Protein AF-A0A7J4CSR4-F1 (afdb_monomer_lite)

Radius of gyration: 27.17 Å; chains: 1; bounding box: 48×100×57 Å

Secondary structure (DSSP, 8-state):
-HHHHHHHTT---------SSHHHHHHHHHTTS-GGGHHHH--EEEEEETTEEEEEEEEEEEEEPPTTS-SS--EEEEEEEEETTTEEEEEEEEETTEEEEEEHHHHTT---HHHHHHHHHHHHHHHHHH-S--EEEE-SSSEEEEEE-GGGHHHHH-GGGHHHHHHHHHHSSEEEEEEGGG--HHHHHHHHHHTS-HHHHHHHHHHHHHHHHHTT-----------

pLDDT: mean 73.58, std 16.15, range [38.0, 92.19]

Sequence (227 aa):
KIFSDVRLAGVGLLGVTHANSALEAIQRLIGKVELGLVPQVLDTILHVEHGKIVKVLELRMVVKPPTGMQEDLSRPVIEVVEFPSGKVSHEMFAFGSEISVVPVEGAGGAKSPVLRFARHGLCNAIRDMLHMRCEVDLVSTTQANVYVPDRMIGAAVGPQGSMVKDMEEEMGISLQIKPMSEMPRHLKSTIDDETASDFDIQDMRSRKSRAWEEHRGGKRKKGKRRR

Foldseek 3Di:
DVLLVVLVVVDDDDDDDDDPDQVVVLVVVCVPDPPVCSCSSDAWDFDDDPNDRPWIWGKDWDFADPQPDDHDDGFIKIFIATPPVRDGQWIWDDDPPDIDIGGPCCSQPCCDPVRVVVQVVLLVVLCVLLVADWHWDDPDPAEIEIEHAPVCLDSCCDDVSPNQVVSCVVSVHHYHYDYNVPDDPSSVVVVVVVVCPPVVVVVVVVVVVVVVVVVVPDDDDDDDDDD

Structure (mmCIF, N/CA/C/O backbone):
data_AF-A0A7J4CSR4-F1
#
_entry.id   AF-A0A7J4CSR4-F1
#
loop_
_atom_site.group_PDB
_atom_site.id
_atom_site.type_symbol
_atom_site.label_atom_id
_atom_site.label_alt_id
_atom_site.label_comp_id
_atom_site.label_asym_id
_atom_site.label_entity_id
_atom_site.label_seq_id
_atom_site.pdbx_PDB_ins_code
_atom_site.Cartn_x
_atom_site.Cartn_y
_atom_site.Cartn_z
_atom_site.occupancy
_atom_site.B_iso_or_equiv
_atom_site.auth_seq_id
_atom_site.auth_comp_id
_atom_site.auth_asym_id
_atom_site.auth_atom_id
_atom_site.pdbx_PDB_model_num
ATOM 1 N N . LYS A 1 1 ? 17.691 7.449 -15.941 1.00 66.31 1 LYS A N 1
ATOM 2 C CA . LYS A 1 1 ? 18.088 8.611 -16.759 1.00 66.31 1 LYS A CA 1
ATOM 3 C C . LYS A 1 1 ? 17.291 8.543 -18.050 1.00 66.31 1 LYS A C 1
ATOM 5 O O . LYS A 1 1 ? 16.123 8.850 -17.926 1.00 66.31 1 LYS A O 1
ATOM 10 N N . ILE A 1 2 ? 17.743 7.895 -19.135 1.00 81.31 2 ILE A N 1
ATOM 11 C CA . ILE A 1 2 ? 16.984 7.851 -20.414 1.00 81.31 2 ILE A CA 1
ATOM 12 C C . ILE A 1 2 ? 15.496 7.471 -20.258 1.00 81.31 2 ILE A C 1
ATOM 14 O O . ILE A 1 2 ? 14.639 8.191 -20.750 1.00 81.31 2 ILE A O 1
ATOM 18 N N . PHE A 1 3 ? 15.170 6.387 -19.540 1.00 85.62 3 PHE A N 1
ATOM 19 C CA . PHE A 1 3 ? 13.769 5.979 -19.338 1.00 85.62 3 PHE A CA 1
ATOM 20 C C . PHE A 1 3 ? 12.918 7.067 -18.661 1.00 85.62 3 PHE A C 1
ATOM 22 O O . PHE A 1 3 ? 11.831 7.383 -19.128 1.00 85.62 3 PHE A O 1
ATOM 29 N N . SER A 1 4 ? 13.434 7.659 -17.583 1.00 84.69 4 SER A N 1
ATOM 30 C CA . SER A 1 4 ? 12.760 8.710 -16.817 1.00 84.69 4 SER A CA 1
ATOM 31 C C . SER A 1 4 ? 12.579 9.978 -17.651 1.00 84.69 4 SER A C 1
ATOM 33 O O . SER A 1 4 ? 11.482 10.516 -17.704 1.00 84.69 4 SER A O 1
ATOM 35 N N . ASP A 1 5 ? 13.629 10.407 -18.353 1.00 86.88 5 ASP A N 1
ATOM 36 C CA . ASP A 1 5 ? 13.632 11.653 -19.126 1.00 86.88 5 ASP A CA 1
ATOM 37 C C . ASP A 1 5 ? 12.646 11.572 -20.304 1.00 86.88 5 ASP A C 1
ATOM 39 O O . ASP A 1 5 ? 11.863 12.488 -20.546 1.00 86.88 5 ASP A O 1
ATOM 43 N N . VAL A 1 6 ? 12.630 10.435 -21.006 1.00 88.94 6 VAL A N 1
ATOM 44 C CA . VAL A 1 6 ? 11.740 10.203 -22.152 1.00 88.94 6 VAL A CA 1
ATOM 45 C C . VAL A 1 6 ? 10.287 10.012 -21.705 1.00 88.94 6 VAL A C 1
ATOM 47 O O . VAL A 1 6 ? 9.370 10.474 -22.386 1.00 88.94 6 VAL A O 1
ATOM 50 N N . ARG A 1 7 ? 10.051 9.389 -20.543 1.00 87.56 7 ARG A N 1
ATOM 51 C CA . ARG A 1 7 ? 8.698 9.273 -19.985 1.00 87.56 7 ARG A CA 1
ATOM 52 C C . ARG A 1 7 ? 8.152 10.630 -19.533 1.00 87.56 7 ARG A C 1
ATOM 54 O O . ARG A 1 7 ? 7.002 10.934 -19.828 1.00 87.56 7 ARG A O 1
ATOM 61 N N . LEU A 1 8 ? 8.980 11.464 -18.897 1.00 86.25 8 LEU A N 1
ATOM 62 C CA . LEU A 1 8 ? 8.622 12.840 -18.522 1.00 86.25 8 LEU A CA 1
ATOM 63 C C . LEU A 1 8 ? 8.367 13.734 -19.746 1.00 86.25 8 LEU A C 1
ATOM 65 O O . LEU A 1 8 ? 7.549 14.644 -19.676 1.00 86.25 8 LEU A O 1
ATOM 69 N N . ALA A 1 9 ? 8.996 13.437 -20.888 1.00 89.94 9 ALA A N 1
ATOM 70 C CA . ALA A 1 9 ? 8.690 14.070 -22.172 1.00 89.94 9 ALA A CA 1
ATOM 71 C C . ALA A 1 9 ? 7.346 13.616 -22.792 1.00 89.94 9 ALA A C 1
ATOM 73 O O . ALA A 1 9 ? 6.998 14.053 -23.887 1.00 89.94 9 ALA A O 1
ATOM 74 N N . GLY A 1 10 ? 6.589 12.743 -22.115 1.00 85.94 10 GLY A N 1
ATOM 75 C CA . GLY A 1 10 ? 5.253 12.307 -22.529 1.00 85.94 10 GLY A CA 1
ATOM 76 C C . GLY A 1 10 ? 5.230 11.097 -23.465 1.00 85.94 10 GLY A C 1
ATOM 77 O O . GLY A 1 10 ? 4.182 10.777 -24.024 1.00 85.94 10 GLY A O 1
ATOM 78 N N . VAL A 1 11 ? 6.353 10.399 -23.650 1.00 90.62 11 VAL A N 1
ATOM 79 C CA . VAL A 1 11 ? 6.421 9.226 -24.533 1.00 90.62 11 VAL A CA 1
ATOM 80 C C . VAL A 1 11 ? 6.026 7.951 -23.777 1.00 90.62 11 VAL A C 1
ATOM 82 O O . VAL A 1 11 ? 6.465 7.703 -22.654 1.00 90.62 11 VAL A O 1
ATOM 85 N N . GLY A 1 12 ? 5.192 7.111 -24.398 1.00 87.31 12 GLY A N 1
ATOM 86 C CA . GLY A 1 12 ? 4.887 5.752 -23.936 1.00 87.31 12 GLY A CA 1
ATOM 87 C C . GLY A 1 12 ? 6.100 4.835 -24.051 1.00 87.31 12 GLY A C 1
ATOM 88 O O . GLY A 1 12 ? 6.627 4.670 -25.147 1.00 87.31 12 GLY A O 1
ATOM 89 N N . LEU A 1 13 ? 6.538 4.227 -22.947 1.00 88.06 13 LEU A N 1
ATOM 90 C CA . LEU A 1 13 ? 7.701 3.339 -22.937 1.00 88.06 13 LEU A CA 1
ATOM 91 C C . LEU A 1 13 ? 7.401 2.026 -22.220 1.00 88.06 13 LEU A C 1
ATOM 93 O O . LEU A 1 13 ? 6.755 2.016 -21.176 1.00 88.06 13 LEU A O 1
ATOM 97 N N . LEU A 1 14 ? 7.959 0.937 -22.750 1.00 89.88 14 LEU A N 1
ATOM 98 C CA . LEU A 1 14 ? 8.008 -0.361 -22.089 1.00 89.88 14 LEU A CA 1
ATOM 99 C C . LEU A 1 14 ? 9.461 -0.673 -21.732 1.00 89.88 14 LEU A C 1
ATOM 101 O O . LEU A 1 14 ? 10.314 -0.815 -22.607 1.00 89.88 14 LEU A O 1
ATOM 105 N N . GLY A 1 15 ? 9.747 -0.736 -20.433 1.00 88.25 15 GLY A N 1
ATOM 106 C CA . GLY A 1 15 ? 11.065 -1.079 -19.907 1.00 88.25 15 GLY A CA 1
ATOM 107 C C . GLY A 1 15 ? 11.110 -2.531 -19.444 1.00 88.25 15 GLY A C 1
ATOM 108 O O . GLY A 1 15 ? 10.201 -2.987 -18.758 1.00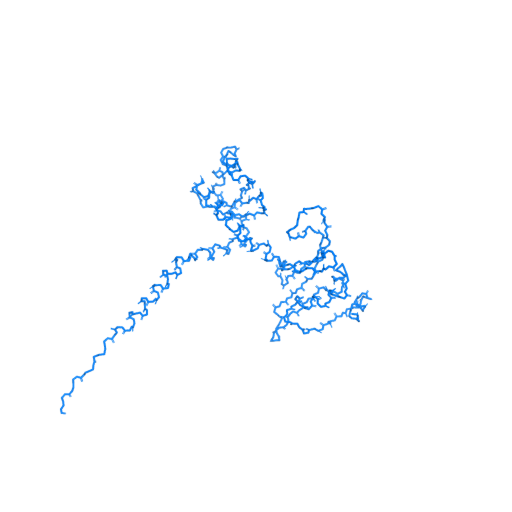 88.25 15 GLY A O 1
ATOM 109 N N . VAL A 1 16 ? 12.185 -3.246 -19.776 1.00 90.62 16 VAL A N 1
ATOM 110 C CA . VAL A 1 16 ? 12.437 -4.603 -19.272 1.00 90.62 16 VAL A CA 1
ATOM 111 C C . VAL A 1 16 ? 13.576 -4.542 -18.266 1.00 90.62 16 VAL A C 1
ATOM 113 O O . VAL A 1 16 ? 14.645 -4.006 -18.560 1.00 90.62 16 VAL A O 1
ATOM 116 N N . THR A 1 17 ? 13.353 -5.077 -17.068 1.00 88.56 17 THR A N 1
ATOM 117 C CA . THR A 1 17 ? 14.383 -5.168 -16.030 1.00 88.56 17 THR A CA 1
ATOM 118 C C . THR A 1 17 ? 14.422 -6.574 -15.443 1.00 88.56 17 THR A C 1
ATOM 120 O O . THR A 1 17 ? 13.389 -7.206 -15.248 1.00 88.56 17 THR A O 1
ATOM 123 N N . HIS A 1 18 ? 15.630 -7.070 -15.166 1.00 90.69 18 HIS A N 1
ATOM 124 C CA . HIS A 1 18 ? 15.815 -8.303 -14.406 1.00 90.69 18 HIS A CA 1
ATOM 125 C C . HIS A 1 18 ? 15.757 -7.984 -12.914 1.00 90.69 18 HIS A C 1
ATOM 127 O O . HIS A 1 18 ? 16.624 -7.268 -12.403 1.00 90.69 18 HIS A O 1
ATOM 133 N N . ALA A 1 19 ? 14.755 -8.514 -12.224 1.00 86.50 19 ALA A N 1
ATOM 134 C CA . ALA A 1 19 ? 14.579 -8.373 -10.786 1.00 86.50 19 ALA A CA 1
ATOM 135 C C . ALA A 1 19 ? 13.983 -9.662 -10.215 1.00 86.50 19 ALA A C 1
ATOM 137 O O . ALA A 1 19 ? 13.224 -10.346 -10.902 1.00 86.50 19 ALA A O 1
ATOM 138 N N . ASN A 1 20 ? 14.312 -9.979 -8.962 1.00 86.19 20 ASN A N 1
ATOM 139 C CA . ASN A 1 20 ? 13.731 -11.140 -8.284 1.00 86.19 20 ASN A CA 1
ATOM 140 C C . ASN A 1 20 ? 12.300 -10.847 -7.805 1.00 86.19 20 ASN A C 1
ATOM 142 O O . ASN A 1 20 ? 11.516 -11.760 -7.574 1.00 86.19 20 ASN A O 1
ATOM 146 N N . SER A 1 21 ? 11.956 -9.566 -7.659 1.00 85.81 21 SER A N 1
ATOM 147 C CA . SER A 1 21 ? 10.628 -9.090 -7.284 1.00 85.81 21 SER A CA 1
ATOM 148 C C . SER A 1 21 ? 10.320 -7.764 -7.975 1.00 85.81 21 SER A C 1
ATOM 150 O O . SER A 1 21 ? 11.208 -6.936 -8.190 1.00 85.81 21 SER A O 1
ATOM 152 N N . ALA A 1 22 ? 9.041 -7.519 -8.254 1.00 86.25 22 ALA A N 1
ATOM 153 C CA . ALA A 1 22 ? 8.564 -6.248 -8.790 1.00 86.25 22 ALA A CA 1
ATOM 154 C C . ALA A 1 22 ? 8.928 -5.037 -7.903 1.00 86.25 22 ALA A C 1
ATOM 156 O O . ALA A 1 22 ? 9.194 -3.954 -8.421 1.00 86.25 22 ALA A O 1
ATOM 157 N N . LEU A 1 23 ? 9.021 -5.216 -6.579 1.00 84.62 23 LEU A N 1
ATOM 158 C CA . LEU A 1 23 ? 9.441 -4.153 -5.651 1.00 84.62 23 LEU A CA 1
ATOM 159 C C . LEU A 1 23 ? 10.909 -3.769 -5.819 1.00 84.62 23 LEU A C 1
ATOM 161 O O . LEU A 1 23 ? 11.255 -2.593 -5.762 1.00 84.62 23 LEU A O 1
ATOM 165 N N . GLU A 1 24 ? 11.773 -4.749 -6.059 1.00 86.00 24 GLU A N 1
ATOM 166 C CA . GLU A 1 24 ? 13.193 -4.500 -6.298 1.00 86.00 24 GLU A CA 1
ATOM 167 C C . GLU A 1 24 ? 13.382 -3.687 -7.592 1.00 86.00 24 GLU A C 1
ATOM 169 O O . GLU A 1 24 ? 14.202 -2.768 -7.651 1.00 86.00 24 GLU A O 1
ATOM 174 N N . ALA A 1 25 ? 12.569 -3.972 -8.617 1.00 86.69 25 ALA A N 1
ATOM 175 C CA . ALA A 1 25 ? 12.547 -3.192 -9.853 1.00 86.69 25 ALA A CA 1
ATOM 176 C C . ALA A 1 25 ? 12.134 -1.730 -9.602 1.00 86.69 25 ALA A C 1
ATOM 178 O O . ALA A 1 25 ? 12.788 -0.817 -10.114 1.00 86.69 25 ALA A O 1
ATOM 179 N N . ILE A 1 26 ? 11.111 -1.503 -8.768 1.00 86.62 26 ILE A N 1
ATOM 180 C CA . ILE A 1 26 ? 10.683 -0.160 -8.349 1.00 86.62 26 ILE A CA 1
ATOM 181 C C . ILE A 1 26 ? 11.816 0.574 -7.627 1.00 86.62 26 ILE A C 1
ATOM 183 O O . ILE A 1 26 ? 12.178 1.683 -8.015 1.00 86.62 26 ILE A O 1
ATOM 187 N N . GLN A 1 27 ? 12.418 -0.042 -6.607 1.00 83.75 27 GLN A N 1
ATOM 188 C CA . GLN A 1 27 ? 13.463 0.585 -5.788 1.00 83.75 27 GLN A CA 1
ATOM 189 C C . GLN A 1 27 ? 14.651 1.075 -6.633 1.00 83.75 27 GLN A C 1
ATOM 191 O O . GLN A 1 27 ? 15.169 2.173 -6.416 1.00 83.75 27 GLN A O 1
ATOM 196 N N . ARG A 1 28 ? 15.039 0.315 -7.666 1.00 82.56 28 ARG A N 1
ATOM 197 C CA . ARG A 1 28 ? 16.102 0.708 -8.611 1.00 82.56 28 ARG A CA 1
ATOM 198 C C . ARG A 1 28 ? 15.756 1.936 -9.459 1.00 82.56 28 ARG A C 1
ATOM 200 O O . ARG A 1 28 ? 16.672 2.615 -9.940 1.00 82.56 28 ARG A O 1
ATOM 207 N N . LEU A 1 29 ? 14.470 2.198 -9.695 1.00 80.56 29 LEU A N 1
ATOM 208 C CA . LEU A 1 29 ? 13.998 3.388 -10.401 1.00 80.56 29 LEU A CA 1
ATOM 209 C C . LEU A 1 29 ? 13.906 4.590 -9.455 1.00 80.56 29 LEU A C 1
ATOM 211 O O . LEU A 1 29 ? 14.363 5.675 -9.812 1.00 80.56 29 LEU A O 1
ATOM 215 N N . ILE A 1 30 ? 13.371 4.376 -8.253 1.00 80.00 30 ILE A N 1
ATOM 216 C CA . ILE A 1 30 ? 13.162 5.419 -7.246 1.00 80.00 30 ILE A CA 1
ATOM 217 C C . ILE A 1 30 ? 14.482 6.077 -6.824 1.00 80.00 30 ILE A C 1
ATOM 219 O O . ILE A 1 30 ? 14.535 7.289 -6.675 1.00 80.00 30 ILE A O 1
ATOM 223 N N . GLY A 1 31 ? 15.591 5.338 -6.738 1.00 73.88 31 GLY A N 1
ATOM 224 C CA . GLY A 1 31 ? 16.899 5.943 -6.438 1.00 73.88 31 GLY A CA 1
ATOM 225 C C . GLY A 1 31 ? 17.401 6.969 -7.473 1.00 73.88 31 GLY A C 1
ATOM 226 O O . GLY A 1 31 ? 18.462 7.557 -7.286 1.00 73.88 31 GLY A O 1
ATOM 227 N N . LYS A 1 32 ? 16.690 7.164 -8.593 1.00 79.62 32 LYS A N 1
ATOM 228 C CA . LYS A 1 32 ? 17.065 8.072 -9.691 1.00 79.62 32 LYS A CA 1
ATOM 229 C C . LYS A 1 32 ? 16.060 9.201 -9.922 1.00 79.62 32 LYS A C 1
ATOM 231 O O . LYS A 1 32 ? 16.331 10.046 -10.772 1.00 79.62 32 LYS A O 1
ATOM 236 N N . VAL A 1 33 ? 14.907 9.174 -9.255 1.00 80.69 33 VAL A N 1
ATOM 237 C CA . VAL A 1 33 ? 13.777 10.079 -9.500 1.00 80.69 33 VAL A CA 1
ATOM 238 C C . VAL A 1 33 ? 13.158 10.456 -8.157 1.00 80.69 33 VAL A C 1
ATOM 240 O O . VAL A 1 33 ? 13.032 9.613 -7.276 1.00 80.69 33 VAL A O 1
ATOM 243 N N . GLU A 1 34 ? 12.755 11.713 -7.992 1.00 82.88 34 GLU A N 1
ATOM 244 C CA . GLU A 1 34 ? 12.041 12.147 -6.789 1.00 82.88 34 GLU A CA 1
ATOM 245 C C . GLU A 1 34 ? 10.740 11.360 -6.605 1.00 82.88 34 GLU A C 1
ATOM 247 O O . GLU A 1 34 ? 10.018 11.118 -7.573 1.00 82.88 34 GLU A O 1
ATOM 252 N N . LEU A 1 35 ? 10.412 10.999 -5.358 1.00 81.00 35 LEU A N 1
ATOM 253 C CA . LEU A 1 35 ? 9.260 10.151 -5.032 1.00 81.00 35 LEU A CA 1
ATOM 254 C C . LEU A 1 35 ? 7.965 10.653 -5.702 1.00 81.00 35 LEU A C 1
ATOM 256 O O . LEU A 1 35 ? 7.261 9.879 -6.337 1.00 81.00 35 LEU A O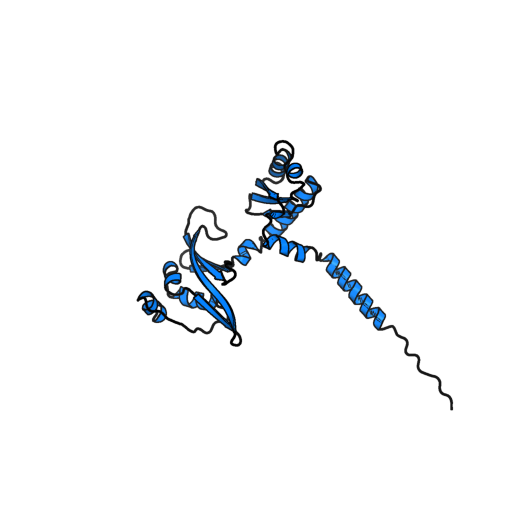 1
ATOM 260 N N . GLY A 1 36 ? 7.693 11.960 -5.662 1.00 79.50 36 GLY A N 1
ATOM 261 C CA . GLY A 1 36 ? 6.480 12.543 -6.255 1.00 79.50 36 GLY A CA 1
ATOM 262 C C . GLY A 1 36 ? 6.360 12.398 -7.780 1.00 79.50 36 GLY A C 1
ATOM 263 O O . GLY A 1 36 ? 5.253 12.443 -8.311 1.00 79.50 36 GLY A O 1
ATOM 264 N N . LEU A 1 37 ? 7.470 12.185 -8.491 1.00 85.44 37 LEU A N 1
ATOM 265 C CA . LEU A 1 37 ? 7.494 11.991 -9.945 1.00 85.44 37 LEU A CA 1
ATOM 266 C C . LEU A 1 37 ? 7.420 10.510 -10.341 1.00 85.44 37 LEU A C 1
ATOM 268 O O . LEU A 1 37 ? 7.172 10.194 -11.504 1.00 85.44 37 LEU A O 1
ATOM 272 N N . VAL A 1 38 ? 7.604 9.586 -9.393 1.00 87.31 38 VAL A N 1
ATOM 273 C CA . VAL A 1 38 ? 7.614 8.139 -9.659 1.00 87.31 38 VAL A CA 1
ATOM 274 C C . VAL A 1 38 ? 6.327 7.654 -10.336 1.00 87.31 38 VAL A C 1
ATOM 276 O O . VAL A 1 38 ? 6.466 6.991 -11.361 1.00 87.31 38 VAL A O 1
ATOM 279 N N . PRO A 1 39 ? 5.104 8.009 -9.882 1.00 85.94 39 PRO A N 1
ATOM 280 C CA . PRO A 1 39 ? 3.870 7.555 -10.535 1.00 85.94 39 PRO A CA 1
ATOM 281 C C . PRO A 1 39 ? 3.704 8.078 -11.969 1.00 85.94 39 PRO A C 1
ATOM 283 O O . PRO A 1 39 ? 2.992 7.478 -12.765 1.00 85.94 39 PRO A O 1
ATOM 286 N N . GLN A 1 40 ? 4.349 9.199 -12.313 1.00 86.31 40 GLN A N 1
ATOM 287 C CA . GLN A 1 40 ? 4.336 9.739 -13.678 1.00 86.31 40 GLN A CA 1
ATOM 288 C C . GLN A 1 40 ? 5.310 8.986 -14.587 1.00 86.31 40 GLN A C 1
ATOM 290 O O . GLN A 1 40 ? 5.090 8.862 -15.792 1.00 86.31 40 GLN A O 1
ATOM 295 N N . VAL A 1 41 ? 6.402 8.482 -14.009 1.00 88.00 41 VAL A N 1
ATOM 296 C CA . VAL A 1 41 ? 7.422 7.737 -14.746 1.00 88.00 41 VAL A CA 1
ATOM 297 C C . VAL A 1 41 ? 7.049 6.256 -14.883 1.00 88.00 41 VAL A C 1
ATOM 299 O O . VAL A 1 41 ? 7.317 5.630 -15.909 1.00 88.00 41 VAL A O 1
ATOM 302 N N . LEU A 1 42 ? 6.456 5.669 -13.851 1.00 88.56 42 LEU A N 1
ATOM 303 C CA . LEU A 1 42 ? 6.151 4.250 -13.799 1.00 88.56 42 LEU A CA 1
ATOM 304 C C . LEU A 1 42 ? 4.794 4.048 -13.127 1.00 88.56 42 LEU A C 1
ATOM 306 O O . LEU A 1 42 ? 4.631 4.294 -11.935 1.00 88.56 42 LEU A O 1
ATOM 310 N N . ASP A 1 43 ? 3.833 3.614 -13.937 1.00 87.75 43 ASP A N 1
ATOM 311 C CA . ASP A 1 43 ? 2.441 3.388 -13.547 1.00 87.75 43 ASP A CA 1
ATOM 312 C C . ASP A 1 43 ? 2.178 1.908 -13.226 1.00 87.75 43 ASP A C 1
ATOM 314 O O . ASP A 1 43 ? 1.560 1.594 -12.211 1.00 87.75 43 ASP A O 1
ATOM 318 N N . THR A 1 44 ? 2.701 1.004 -14.058 1.00 90.44 44 THR A N 1
ATOM 319 C CA . THR A 1 44 ? 2.335 -0.412 -14.115 1.00 90.44 44 THR A CA 1
ATOM 320 C C . THR A 1 44 ? 3.577 -1.287 -14.170 1.00 90.44 44 THR A C 1
ATOM 322 O O . THR A 1 44 ? 4.516 -1.024 -14.925 1.00 90.44 44 THR A O 1
ATOM 325 N N . ILE A 1 45 ? 3.570 -2.380 -13.412 1.00 91.19 45 ILE A N 1
ATOM 326 C CA . ILE A 1 45 ? 4.643 -3.373 -13.402 1.00 91.19 45 ILE A CA 1
ATOM 327 C C . ILE A 1 45 ? 4.057 -4.744 -13.641 1.00 91.19 45 ILE A C 1
ATOM 329 O O . ILE A 1 45 ? 3.118 -5.166 -12.969 1.00 91.19 45 ILE A O 1
ATOM 333 N N . LEU A 1 46 ? 4.682 -5.460 -14.565 1.00 92.19 46 LEU A N 1
ATOM 334 C CA . LEU A 1 46 ? 4.355 -6.838 -14.877 1.00 92.19 46 LEU A CA 1
ATOM 335 C C . LEU A 1 46 ? 5.482 -7.720 -14.353 1.00 92.19 46 LEU A C 1
ATOM 337 O O . LEU A 1 46 ? 6.597 -7.691 -14.873 1.00 92.19 46 LEU A O 1
ATOM 341 N N . HIS A 1 47 ? 5.190 -8.499 -13.315 1.00 92.06 47 HIS A N 1
ATOM 342 C CA . HIS A 1 47 ? 6.119 -9.503 -12.811 1.00 92.06 47 HIS A CA 1
ATOM 343 C C . HIS A 1 47 ? 5.946 -10.792 -13.604 1.00 92.06 47 HIS A C 1
ATOM 345 O O . HIS A 1 47 ? 4.869 -11.396 -13.581 1.00 92.06 47 HIS A O 1
ATOM 351 N N . VAL A 1 48 ? 6.997 -11.204 -14.312 1.00 91.25 48 VAL A N 1
ATOM 352 C CA . VAL A 1 48 ? 6.977 -12.382 -15.185 1.00 91.25 48 VAL A CA 1
ATOM 353 C C . VAL A 1 48 ? 7.903 -13.452 -14.625 1.00 91.25 48 VAL A C 1
ATOM 355 O O . VAL A 1 48 ? 9.109 -13.244 -14.532 1.00 91.25 48 VAL A O 1
ATOM 358 N N . GLU A 1 49 ? 7.352 -14.628 -14.330 1.00 90.19 49 GLU A N 1
ATOM 359 C CA . GLU A 1 49 ? 8.119 -15.810 -13.927 1.00 90.19 49 GLU A CA 1
ATOM 360 C C . GLU A 1 49 ? 7.734 -16.991 -14.812 1.00 90.19 49 GLU A C 1
ATOM 362 O O . GLU A 1 49 ? 6.560 -17.206 -15.113 1.00 90.19 49 GLU A O 1
ATOM 367 N N . HIS A 1 50 ? 8.726 -17.764 -15.262 1.00 91.38 50 HIS A N 1
ATOM 368 C CA . HIS A 1 50 ? 8.512 -18.941 -16.118 1.00 91.38 50 HIS A CA 1
ATOM 369 C C . HIS A 1 50 ? 7.609 -18.676 -17.344 1.00 91.38 50 HIS A C 1
ATOM 371 O O . HIS A 1 50 ? 6.831 -19.535 -17.757 1.00 91.38 50 HIS A O 1
ATOM 377 N N . GLY A 1 51 ? 7.695 -17.471 -17.920 1.00 90.19 51 GLY A N 1
ATOM 378 C CA . GLY A 1 51 ? 6.893 -17.062 -19.079 1.00 90.19 51 GLY A CA 1
ATOM 379 C C . GLY A 1 51 ? 5.422 -16.755 -18.773 1.00 90.19 51 GLY A C 1
ATOM 380 O O . GLY A 1 51 ? 4.637 -16.602 -19.705 1.00 90.19 51 GLY A O 1
ATOM 381 N N . LYS A 1 52 ? 5.033 -16.656 -17.497 1.00 90.81 52 LYS A N 1
ATOM 382 C CA . LYS A 1 52 ? 3.683 -16.278 -17.061 1.00 90.81 52 LYS A CA 1
ATOM 383 C C . LYS A 1 52 ? 3.723 -14.981 -16.263 1.00 90.81 52 LYS A C 1
ATOM 385 O O . LYS A 1 52 ? 4.655 -14.747 -15.500 1.00 90.81 52 LYS A O 1
ATOM 390 N N . ILE A 1 53 ? 2.691 -14.156 -16.420 1.00 90.44 53 ILE A N 1
ATOM 391 C CA . ILE A 1 53 ? 2.492 -12.969 -15.583 1.00 90.44 53 ILE A CA 1
ATOM 392 C C . ILE A 1 53 ? 1.980 -13.458 -14.228 1.00 90.44 53 ILE A C 1
ATOM 394 O O . ILE A 1 53 ? 0.872 -13.982 -14.140 1.00 90.44 53 ILE A O 1
ATOM 398 N N . VAL A 1 54 ? 2.810 -13.335 -13.195 1.00 88.31 54 VAL A N 1
ATOM 399 C CA . VAL A 1 54 ? 2.490 -13.793 -11.836 1.00 88.31 54 VAL A CA 1
ATOM 400 C C . VAL A 1 54 ? 1.784 -12.696 -11.051 1.00 88.31 54 VAL A C 1
ATOM 402 O O . VAL A 1 54 ? 0.835 -12.983 -10.328 1.00 88.31 54 VAL A O 1
ATOM 405 N N . LYS A 1 55 ? 2.227 -11.442 -11.204 1.00 88.00 55 LYS A N 1
ATOM 406 C CA . LYS A 1 55 ? 1.639 -10.274 -10.535 1.00 88.00 55 LYS A CA 1
ATOM 407 C C . LYS A 1 55 ? 1.613 -9.068 -11.457 1.00 88.00 55 LYS A C 1
ATOM 409 O O . LYS A 1 55 ? 2.544 -8.856 -12.236 1.00 88.00 55 LYS A O 1
ATOM 414 N N . VAL A 1 56 ? 0.568 -8.262 -11.310 1.00 91.81 56 VAL A N 1
ATOM 415 C CA . VAL A 1 56 ? 0.450 -6.939 -11.920 1.00 91.81 56 VAL A CA 1
ATOM 416 C C . VAL A 1 56 ? 0.329 -5.934 -10.788 1.00 91.81 56 VAL A C 1
ATOM 418 O O . VAL A 1 56 ? -0.567 -6.058 -9.955 1.00 91.81 56 VAL A O 1
ATOM 421 N N . LEU A 1 57 ? 1.254 -4.981 -10.728 1.00 91.44 57 LEU A N 1
ATOM 422 C CA . LEU A 1 57 ? 1.251 -3.930 -9.715 1.00 91.44 57 LEU A CA 1
ATOM 423 C C . LEU A 1 57 ? 1.009 -2.578 -10.375 1.00 91.44 57 LEU A C 1
ATOM 425 O O . LEU A 1 57 ? 1.624 -2.266 -11.392 1.00 91.44 57 LEU A O 1
ATOM 429 N N . GLU A 1 58 ? 0.152 -1.781 -9.762 1.00 90.81 58 GLU A N 1
ATOM 430 C CA . GLU A 1 58 ? -0.117 -0.390 -10.101 1.00 90.81 58 GLU A CA 1
ATOM 431 C C . GLU A 1 58 ? 0.429 0.510 -8.994 1.00 90.81 58 GLU A C 1
ATOM 433 O O . GLU A 1 58 ? 0.297 0.194 -7.810 1.00 90.81 58 GLU A O 1
ATOM 438 N N . LEU A 1 59 ? 1.011 1.652 -9.355 1.00 90.00 59 LEU A N 1
ATOM 439 C CA . LEU A 1 59 ? 1.412 2.667 -8.385 1.00 90.00 59 LEU A CA 1
ATOM 440 C C . LEU A 1 59 ? 0.429 3.827 -8.381 1.00 90.00 59 LEU A C 1
ATOM 442 O O . LEU A 1 59 ? 0.117 4.404 -9.421 1.00 90.00 59 LEU A O 1
ATOM 446 N N . ARG A 1 60 ? -0.028 4.204 -7.189 1.00 87.75 60 ARG A N 1
ATOM 447 C CA . ARG A 1 60 ? -0.930 5.339 -6.984 1.00 87.75 60 ARG A CA 1
ATOM 448 C C . ARG A 1 60 ? -0.356 6.262 -5.930 1.00 87.75 60 ARG A C 1
ATOM 450 O O . ARG A 1 60 ? 0.132 5.807 -4.904 1.00 87.75 60 ARG A O 1
ATOM 457 N N . MET A 1 61 ? -0.415 7.563 -6.175 1.00 85.38 61 MET A N 1
ATOM 458 C CA . MET A 1 61 ? -0.024 8.553 -5.177 1.00 85.38 61 MET A CA 1
ATOM 459 C C . MET A 1 61 ? -1.245 9.005 -4.396 1.00 85.38 61 MET A C 1
ATOM 461 O O . MET A 1 61 ? -2.250 9.405 -4.982 1.00 85.38 61 MET A O 1
ATOM 465 N N . VAL A 1 62 ? -1.129 8.966 -3.076 1.00 83.81 62 VAL A N 1
ATOM 466 C CA . VAL A 1 62 ? -2.156 9.409 -2.139 1.00 83.81 62 VAL A CA 1
ATOM 467 C C . VAL A 1 62 ? -1.518 10.281 -1.066 1.00 83.81 62 VAL A C 1
ATOM 469 O O . VAL A 1 62 ? -0.355 10.108 -0.700 1.00 83.81 62 VAL A O 1
ATOM 472 N N . VAL A 1 63 ? -2.278 11.242 -0.555 1.00 78.44 63 VAL A N 1
ATOM 473 C CA . VAL A 1 63 ? -1.867 12.041 0.600 1.00 78.44 63 VAL A CA 1
ATOM 474 C C . VAL A 1 63 ? -2.560 11.444 1.812 1.00 78.44 63 VAL A C 1
ATOM 476 O O . VAL A 1 63 ? -3.781 11.528 1.928 1.00 78.44 63 VAL A O 1
ATOM 479 N N . LYS A 1 64 ? -1.789 10.792 2.679 1.00 71.94 64 LYS A N 1
ATOM 480 C CA . LYS A 1 64 ? -2.297 10.150 3.894 1.00 71.94 64 LYS A CA 1
ATOM 481 C C . LYS A 1 64 ? -1.234 10.158 4.993 1.00 71.94 64 LYS A C 1
ATOM 483 O O . LYS A 1 64 ? -0.047 10.288 4.675 1.00 71.94 64 LYS A O 1
ATOM 488 N N . PRO A 1 65 ? -1.615 10.012 6.272 1.00 65.69 65 PRO A N 1
ATOM 489 C CA . PRO A 1 65 ? -0.649 9.655 7.301 1.00 65.69 65 PRO A CA 1
ATOM 490 C C . PRO A 1 65 ? -0.050 8.277 6.953 1.00 65.69 65 PRO A C 1
ATOM 492 O O . PRO A 1 65 ? -0.812 7.339 6.697 1.00 65.69 65 PRO A O 1
ATOM 495 N N . PRO A 1 66 ? 1.287 8.131 6.864 1.00 62.56 66 PRO A N 1
ATOM 496 C CA . PRO A 1 66 ? 1.895 6.832 6.610 1.00 62.56 66 PRO A CA 1
ATOM 497 C C . PRO A 1 66 ? 1.575 5.877 7.759 1.00 62.56 66 PRO A C 1
ATOM 499 O O . PRO A 1 66 ? 1.521 6.277 8.927 1.00 62.56 66 PRO A O 1
ATOM 502 N N . THR A 1 67 ? 1.364 4.607 7.426 1.00 59.66 67 THR A N 1
ATOM 503 C CA . THR A 1 67 ? 0.947 3.612 8.411 1.00 59.66 67 THR A CA 1
ATOM 504 C C . THR A 1 67 ? 2.004 3.473 9.518 1.00 59.66 67 THR A C 1
ATOM 506 O O . THR A 1 67 ? 3.145 3.105 9.246 1.00 59.66 67 THR A O 1
ATOM 509 N N . GLY A 1 68 ? 1.629 3.772 10.771 1.00 61.28 68 GLY A N 1
ATOM 510 C CA . GLY A 1 68 ? 2.500 3.656 11.951 1.00 61.28 68 GLY A CA 1
ATOM 511 C C . GLY A 1 68 ? 3.094 4.958 12.521 1.00 61.28 68 GLY A C 1
ATOM 512 O O . GLY A 1 68 ? 3.933 4.868 13.415 1.00 61.28 68 GLY A O 1
ATOM 513 N N . MET A 1 69 ? 2.684 6.151 12.064 1.00 57.50 69 MET A N 1
ATOM 514 C CA . MET A 1 69 ? 3.093 7.450 12.647 1.00 57.50 69 MET A CA 1
ATOM 515 C C . MET A 1 69 ? 1.894 8.267 13.172 1.00 57.50 69 MET A C 1
ATOM 517 O O . MET A 1 69 ? 0.788 8.144 12.656 1.00 57.50 69 MET A O 1
ATOM 521 N N . GLN A 1 70 ? 2.119 9.098 14.201 1.00 54.19 70 GLN A N 1
ATOM 522 C CA . GLN A 1 70 ? 1.113 9.988 14.812 1.00 54.19 70 GLN A CA 1
ATOM 523 C C . GLN A 1 70 ? 0.734 11.159 13.870 1.00 54.19 70 GLN A C 1
ATOM 525 O O . GLN A 1 70 ? 1.570 11.638 13.104 1.00 54.19 70 GLN A O 1
ATOM 530 N N . GLU A 1 71 ? -0.529 11.590 13.931 1.00 55.09 71 GLU A N 1
ATOM 531 C CA . GLU A 1 71 ? -1.355 12.150 12.838 1.00 55.09 71 GLU A CA 1
ATOM 532 C C . GLU A 1 71 ? -1.043 13.557 12.268 1.00 55.09 71 GLU A C 1
ATOM 534 O O . GLU A 1 71 ? -1.735 13.979 11.346 1.00 55.09 71 GLU A O 1
ATOM 539 N N . ASP A 1 72 ? -0.012 14.294 12.688 1.00 52.91 72 ASP A N 1
ATOM 540 C CA . ASP A 1 72 ? 0.015 15.749 12.403 1.00 52.91 72 ASP A CA 1
ATOM 541 C C . ASP A 1 72 ? 0.697 16.210 11.098 1.00 52.91 72 ASP A C 1
ATOM 543 O O . ASP A 1 72 ? 0.770 17.409 10.825 1.00 52.91 72 ASP A O 1
ATOM 547 N N . LEU A 1 73 ? 1.180 15.304 10.240 1.00 60.47 73 LEU A N 1
ATOM 548 C CA . LEU A 1 73 ? 1.772 15.687 8.949 1.00 60.47 73 LEU A CA 1
ATOM 549 C C . LEU A 1 73 ? 1.346 14.735 7.828 1.00 60.47 73 LEU A C 1
ATOM 551 O O . LEU A 1 73 ? 2.000 13.725 7.566 1.00 60.47 73 LEU A O 1
ATOM 555 N N . SER A 1 74 ? 0.280 15.101 7.116 1.00 64.19 74 SER A N 1
ATOM 556 C CA . SER A 1 74 ? -0.080 14.497 5.830 1.00 64.19 74 SER A CA 1
ATOM 557 C C . SER A 1 74 ? 1.087 14.619 4.850 1.00 64.19 74 SER A C 1
ATOM 559 O O . SER A 1 74 ? 1.506 15.722 4.493 1.00 64.19 74 SER A O 1
ATOM 561 N N . ARG A 1 75 ? 1.627 13.478 4.417 1.00 76.62 75 ARG A N 1
ATOM 562 C CA . ARG A 1 75 ? 2.753 13.394 3.480 1.00 76.62 75 ARG A CA 1
ATOM 563 C C . ARG A 1 75 ? 2.315 12.704 2.187 1.00 76.62 75 ARG A C 1
ATOM 565 O O . ARG A 1 75 ? 1.367 11.918 2.207 1.00 76.62 75 ARG A O 1
ATOM 572 N N . PRO A 1 76 ? 2.990 12.978 1.059 1.00 79.44 76 PRO A N 1
ATOM 573 C CA . PRO A 1 76 ? 2.792 12.196 -0.150 1.00 79.44 76 PRO A CA 1
ATOM 574 C C . PRO A 1 76 ? 3.323 10.774 0.072 1.00 79.44 76 PRO A C 1
ATOM 576 O O . PRO A 1 76 ? 4.502 10.579 0.379 1.00 79.44 76 PRO A O 1
ATOM 579 N N . VAL A 1 77 ? 2.440 9.791 -0.082 1.00 85.44 77 VAL A N 1
ATOM 580 C CA . VAL A 1 77 ? 2.736 8.357 0.001 1.00 85.44 77 VAL A CA 1
ATOM 581 C C . VAL A 1 77 ? 2.386 7.724 -1.342 1.00 85.44 77 VAL A C 1
ATOM 583 O O . VAL A 1 77 ? 1.402 8.095 -1.983 1.00 85.44 77 VAL A O 1
ATOM 586 N N . ILE A 1 78 ? 3.192 6.763 -1.783 1.00 87.50 78 ILE A N 1
ATOM 587 C CA . ILE A 1 78 ? 2.875 5.948 -2.955 1.00 87.50 78 ILE A CA 1
ATOM 588 C C . ILE A 1 78 ? 2.388 4.584 -2.486 1.00 87.50 78 ILE A C 1
ATOM 590 O O . ILE A 1 78 ? 3.104 3.865 -1.793 1.00 87.50 78 ILE A O 1
ATOM 594 N N . GLU A 1 79 ? 1.183 4.220 -2.890 1.00 88.19 79 GLU A N 1
ATOM 595 C CA . GLU A 1 79 ? 0.597 2.902 -2.702 1.00 88.19 79 GLU A CA 1
ATOM 596 C C . GLU A 1 79 ? 0.914 2.007 -3.899 1.00 88.19 79 GLU A C 1
ATOM 598 O O . GLU A 1 79 ? 0.731 2.397 -5.053 1.00 88.19 79 GLU A O 1
ATOM 603 N N . VAL A 1 80 ? 1.363 0.787 -3.615 1.00 89.44 80 VAL A N 1
ATOM 604 C CA . VAL A 1 80 ? 1.581 -0.273 -4.600 1.00 89.44 80 VAL A CA 1
ATOM 605 C C . VAL A 1 80 ? 0.403 -1.236 -4.528 1.00 89.44 80 VAL A C 1
ATOM 607 O O . VAL A 1 80 ? 0.314 -2.070 -3.619 1.00 89.44 80 VAL A O 1
ATOM 610 N N . VAL A 1 81 ? -0.508 -1.108 -5.483 1.00 88.44 81 VAL A N 1
ATOM 611 C CA . VAL A 1 81 ? -1.780 -1.829 -5.553 1.00 88.44 81 VAL A CA 1
ATOM 612 C C . VAL A 1 81 ? -1.649 -3.030 -6.479 1.00 88.44 81 VAL A C 1
ATOM 614 O O . VAL A 1 81 ? -1.123 -2.916 -7.578 1.00 88.44 81 VAL A O 1
ATOM 617 N N . GLU A 1 82 ? -2.133 -4.193 -6.062 1.00 89.12 82 GLU A N 1
ATOM 618 C CA . GLU A 1 82 ? -2.163 -5.380 -6.916 1.00 89.12 82 GLU A CA 1
ATOM 619 C C . GLU A 1 82 ? -3.427 -5.401 -7.792 1.00 89.12 82 GLU A C 1
ATOM 621 O O . GLU A 1 82 ? -4.546 -5.244 -7.304 1.00 89.12 82 GLU A O 1
ATOM 626 N N . PHE A 1 83 ? -3.263 -5.639 -9.093 1.00 85.12 83 PHE A N 1
ATOM 627 C CA . PHE A 1 83 ? -4.360 -5.834 -10.041 1.00 85.12 83 PHE A CA 1
ATOM 628 C C . PHE A 1 83 ? -4.583 -7.336 -10.299 1.00 85.12 83 PHE A C 1
ATOM 630 O O . PHE A 1 83 ? -3.609 -8.066 -10.502 1.00 85.12 83 PHE A O 1
ATOM 637 N N . PRO A 1 84 ? -5.839 -7.835 -10.331 1.00 78.38 84 PRO A N 1
ATOM 638 C CA . PRO A 1 84 ? -7.117 -7.109 -10.258 1.00 78.38 84 PRO A CA 1
ATOM 639 C C . PRO A 1 84 ? -7.679 -6.945 -8.835 1.00 78.38 84 PRO A C 1
ATOM 641 O O . PRO A 1 84 ? -8.784 -6.433 -8.673 1.00 78.38 84 PRO A O 1
ATOM 644 N N . SER A 1 85 ? -6.974 -7.421 -7.802 1.00 80.44 85 SER A N 1
ATOM 645 C CA . SER A 1 85 ? -7.511 -7.503 -6.436 1.00 80.44 85 SER A CA 1
ATOM 646 C C . SER A 1 85 ? -7.805 -6.132 -5.811 1.00 80.44 85 SER A C 1
ATOM 648 O O . SER A 1 85 ? -8.639 -6.041 -4.911 1.00 80.44 85 SER A O 1
ATOM 650 N N . GLY A 1 86 ? -7.129 -5.076 -6.276 1.00 80.38 86 GLY A N 1
ATOM 651 C CA . GLY A 1 86 ? -7.220 -3.723 -5.734 1.00 80.38 86 GLY A CA 1
ATOM 652 C C . GLY A 1 86 ? -6.609 -3.591 -4.338 1.00 80.38 86 GLY A C 1
ATOM 653 O O . GLY A 1 86 ? -6.811 -2.575 -3.677 1.00 80.38 86 GLY A O 1
ATOM 654 N N . LYS A 1 87 ? -5.891 -4.614 -3.857 1.00 80.06 87 LYS A N 1
ATOM 655 C CA . LYS A 1 87 ? -5.289 -4.614 -2.522 1.00 80.06 87 LYS A CA 1
ATOM 656 C C . LYS A 1 87 ? -3.989 -3.823 -2.525 1.00 80.06 87 LYS A C 1
ATOM 658 O O . LYS A 1 87 ? -3.119 -4.064 -3.362 1.00 80.06 87 LYS A O 1
ATOM 663 N N . VAL A 1 88 ? -3.832 -2.920 -1.559 1.00 83.44 88 VAL A N 1
ATOM 664 C CA . VAL A 1 88 ? -2.554 -2.242 -1.319 1.00 83.44 88 VAL A CA 1
ATOM 665 C C . VAL A 1 88 ? -1.600 -3.246 -0.683 1.00 83.44 88 VAL A C 1
ATOM 667 O O . VAL A 1 88 ? -1.843 -3.734 0.416 1.00 83.44 88 VAL A O 1
ATOM 670 N N . SER A 1 89 ? -0.527 -3.575 -1.393 1.00 82.56 89 SER A N 1
ATOM 671 C CA . SER A 1 89 ? 0.495 -4.503 -0.911 1.00 82.56 89 SER A CA 1
ATOM 672 C C . SER A 1 89 ? 1.561 -3.776 -0.088 1.00 82.56 89 SER A C 1
ATOM 674 O O . SER A 1 89 ? 1.943 -4.239 0.985 1.00 82.56 89 SER A O 1
ATOM 676 N N . HIS A 1 90 ? 2.032 -2.627 -0.583 1.00 85.81 90 HIS A N 1
ATOM 677 C CA . HIS A 1 90 ? 3.138 -1.861 -0.012 1.00 85.81 90 HIS A CA 1
ATOM 678 C C . HIS A 1 90 ? 2.862 -0.363 -0.099 1.00 85.81 90 HIS A C 1
ATOM 680 O O . HIS A 1 90 ? 2.207 0.112 -1.025 1.00 85.81 90 HIS A O 1
ATOM 686 N N . GLU A 1 91 ? 3.415 0.370 0.853 1.00 85.00 91 GLU A N 1
ATOM 687 C CA . GLU A 1 91 ? 3.472 1.822 0.896 1.00 85.00 91 GLU A CA 1
ATOM 688 C C . GLU A 1 91 ? 4.921 2.273 0.790 1.00 85.00 91 GLU A C 1
ATOM 690 O O . GLU A 1 91 ? 5.823 1.669 1.370 1.00 85.00 91 GLU A O 1
ATOM 695 N N . MET A 1 92 ? 5.149 3.355 0.056 1.00 82.56 92 MET A N 1
ATOM 696 C CA . MET A 1 92 ? 6.458 3.978 -0.071 1.00 82.56 92 MET A CA 1
ATOM 697 C C . MET A 1 92 ? 6.362 5.434 0.347 1.00 82.56 92 MET A C 1
ATOM 699 O O . MET A 1 92 ? 5.511 6.175 -0.151 1.00 82.56 92 MET A O 1
ATOM 703 N N . PHE A 1 93 ? 7.245 5.852 1.245 1.00 82.06 93 PHE A N 1
ATOM 704 C CA . PHE A 1 93 ? 7.303 7.229 1.720 1.00 82.06 93 PHE A CA 1
ATOM 705 C C . PHE A 1 93 ? 8.744 7.664 1.969 1.00 82.06 93 PHE A C 1
ATOM 707 O O . PHE A 1 93 ? 9.635 6.851 2.223 1.00 82.06 93 PHE A O 1
ATOM 714 N N . ALA A 1 94 ? 8.967 8.973 1.890 1.00 77.44 94 ALA A N 1
ATOM 715 C CA . ALA A 1 94 ? 10.250 9.574 2.215 1.00 77.44 94 ALA A CA 1
ATOM 716 C C . ALA A 1 94 ? 10.335 9.859 3.723 1.00 77.44 94 ALA A C 1
ATOM 718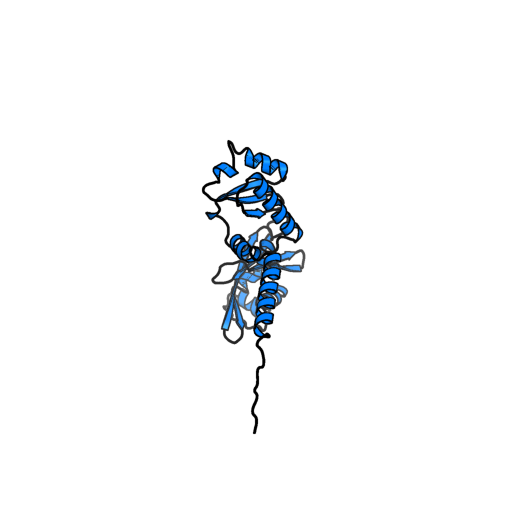 O O . ALA A 1 94 ? 9.475 10.540 4.299 1.00 77.44 94 ALA A O 1
ATOM 719 N N . PHE A 1 95 ? 11.392 9.358 4.355 1.00 75.06 95 PHE A N 1
ATOM 720 C CA . PHE A 1 95 ? 11.752 9.648 5.735 1.00 75.06 95 PHE A CA 1
ATOM 721 C C . PHE A 1 95 ? 13.085 10.404 5.754 1.00 75.06 95 PHE A C 1
ATOM 723 O O . PHE A 1 95 ? 14.158 9.828 5.594 1.00 75.06 95 PHE A O 1
ATOM 730 N N . GLY A 1 96 ? 13.013 11.730 5.899 1.00 75.81 96 GLY A N 1
ATOM 731 C CA . GLY A 1 96 ? 14.186 12.591 5.745 1.00 75.81 96 GLY A CA 1
ATOM 732 C C . GLY A 1 96 ? 14.699 12.557 4.304 1.00 75.81 96 GLY A C 1
ATOM 733 O O . GLY A 1 96 ? 13.975 12.948 3.391 1.00 75.81 96 GLY A O 1
ATOM 734 N N . SER A 1 97 ? 15.933 12.089 4.113 1.00 73.56 97 SER A N 1
ATOM 735 C CA . SER A 1 97 ? 16.579 11.924 2.801 1.00 73.56 97 SER A CA 1
ATOM 736 C C . SER A 1 97 ? 16.466 10.511 2.223 1.00 73.56 97 SER A C 1
ATOM 738 O O . SER A 1 97 ? 16.882 10.287 1.088 1.00 73.56 97 SER A O 1
ATOM 740 N N . GLU A 1 98 ? 15.946 9.554 2.990 1.00 76.94 98 GLU A N 1
ATOM 741 C CA . GLU A 1 98 ? 15.859 8.150 2.588 1.00 76.94 98 GLU A CA 1
ATOM 742 C C . GLU A 1 98 ? 14.424 7.761 2.231 1.00 76.94 98 GLU A C 1
ATOM 744 O O . GLU A 1 98 ? 13.452 8.347 2.714 1.00 76.94 98 GLU A O 1
ATOM 749 N N . ILE A 1 99 ? 14.282 6.762 1.362 1.00 79.44 99 ILE A N 1
ATOM 750 C CA . ILE A 1 99 ? 12.980 6.266 0.916 1.00 79.44 99 ILE A CA 1
ATOM 751 C C . ILE A 1 99 ? 12.761 4.891 1.525 1.00 79.44 99 ILE A C 1
ATOM 753 O O . ILE A 1 99 ? 13.554 3.977 1.307 1.00 79.44 99 ILE A O 1
ATOM 757 N N . SER A 1 100 ? 11.673 4.759 2.281 1.00 78.38 100 SER A N 1
ATOM 758 C CA . SER A 1 100 ? 11.300 3.523 2.958 1.00 78.38 100 SER A CA 1
ATOM 759 C C . SER A 1 100 ? 10.140 2.849 2.235 1.00 78.38 100 SER A C 1
ATOM 761 O O . SER A 1 100 ? 9.234 3.517 1.732 1.00 78.38 100 SER A O 1
ATOM 763 N N . VAL A 1 101 ? 10.177 1.517 2.184 1.00 81.25 101 VAL A N 1
ATOM 764 C CA . VAL A 1 101 ? 9.129 0.674 1.600 1.00 81.25 101 VAL A CA 1
ATOM 765 C C . VAL A 1 101 ? 8.572 -0.204 2.711 1.00 81.25 101 VAL A C 1
ATOM 767 O O . VAL A 1 101 ? 9.287 -1.046 3.253 1.00 81.25 101 VAL A O 1
ATOM 770 N N . VAL A 1 102 ? 7.303 -0.006 3.054 1.00 79.00 102 VAL A N 1
ATOM 771 C CA . VAL A 1 102 ? 6.630 -0.683 4.164 1.00 79.00 102 VAL A CA 1
ATOM 772 C C . VAL A 1 102 ? 5.517 -1.578 3.618 1.00 79.00 102 VAL A C 1
ATOM 774 O O . VAL A 1 102 ? 4.675 -1.105 2.857 1.00 79.00 102 VAL A O 1
ATOM 777 N N . PRO A 1 103 ? 5.477 -2.874 3.970 1.00 76.69 103 PRO A N 1
ATOM 778 C CA . PRO A 1 103 ? 4.376 -3.747 3.583 1.00 76.69 103 PRO A CA 1
ATOM 779 C C . PRO A 1 103 ? 3.100 -3.377 4.349 1.00 76.69 103 PRO A C 1
ATOM 781 O O . PRO A 1 103 ? 3.084 -3.354 5.580 1.00 76.69 103 PRO A O 1
ATOM 784 N N . VAL A 1 104 ? 2.001 -3.161 3.627 1.00 69.81 104 VAL A N 1
ATOM 785 C CA . VAL A 1 104 ? 0.684 -2.881 4.226 1.00 69.81 104 VAL A CA 1
ATOM 786 C C . VAL A 1 104 ? 0.078 -4.155 4.809 1.00 69.81 104 VAL A C 1
ATOM 788 O O . VAL A 1 104 ? -0.510 -4.126 5.889 1.00 69.81 104 VAL A O 1
ATOM 791 N N . GLU A 1 105 ? 0.331 -5.309 4.181 1.00 56.06 105 GLU A N 1
ATOM 792 C CA . GLU A 1 105 ? -0.028 -6.618 4.750 1.00 56.06 105 GLU A CA 1
ATOM 793 C C . GLU A 1 105 ? 0.724 -6.914 6.065 1.00 56.06 105 GLU A C 1
ATOM 795 O O . GLU A 1 105 ? 0.240 -7.680 6.897 1.00 56.06 105 GLU A O 1
ATOM 800 N N . GLY A 1 106 ? 1.858 -6.246 6.313 1.00 43.66 106 GLY A N 1
ATOM 801 C CA . GLY A 1 106 ? 2.589 -6.312 7.582 1.00 43.66 106 GLY A CA 1
ATOM 802 C C . GLY A 1 106 ? 2.084 -5.333 8.645 1.00 43.66 106 GLY A C 1
ATOM 803 O O . GLY A 1 106 ? 2.200 -5.623 9.833 1.00 43.66 106 GLY A O 1
ATOM 804 N N . ALA A 1 107 ? 1.477 -4.216 8.241 1.00 41.81 107 ALA A N 1
ATOM 805 C CA . ALA A 1 107 ? 0.973 -3.197 9.160 1.00 41.81 107 ALA A CA 1
ATOM 806 C C . ALA A 1 107 ? -0.504 -3.401 9.558 1.00 41.81 107 ALA A C 1
ATOM 808 O O . ALA A 1 107 ? -0.935 -2.900 10.593 1.00 41.81 107 ALA A O 1
ATOM 809 N N . GLY A 1 108 ? -1.257 -4.196 8.786 1.00 41.84 108 GLY A N 1
ATOM 810 C CA . GLY A 1 108 ? -2.604 -4.669 9.137 1.00 41.84 108 GLY A CA 1
ATOM 811 C C . GLY A 1 108 ? -2.689 -6.140 9.578 1.00 41.84 108 GLY A C 1
ATOM 812 O O . GLY A 1 108 ? -3.756 -6.580 10.000 1.00 41.84 108 GLY A O 1
ATOM 813 N N . GLY A 1 109 ? -1.600 -6.914 9.482 1.00 40.94 109 GLY A N 1
ATOM 814 C CA . GLY A 1 109 ? -1.629 -8.380 9.635 1.00 40.94 109 GLY A CA 1
ATOM 815 C C . GLY A 1 109 ? -0.635 -8.982 10.630 1.00 40.94 109 GLY A C 1
ATOM 816 O O . GLY A 1 109 ? -0.853 -10.094 11.101 1.00 40.94 109 GLY A O 1
ATOM 817 N N . ALA A 1 110 ? 0.398 -8.250 11.042 1.00 42.91 110 ALA A N 1
ATOM 818 C CA . ALA A 1 110 ? 1.199 -8.594 12.210 1.00 42.91 110 ALA A CA 1
ATOM 819 C C . ALA A 1 110 ? 1.032 -7.472 13.229 1.00 42.91 110 ALA A C 1
ATOM 821 O O . ALA A 1 110 ? 1.919 -6.642 13.424 1.00 42.91 110 ALA A O 1
ATOM 822 N N . LYS A 1 111 ? -0.134 -7.453 13.895 1.00 47.66 111 LYS A N 1
ATOM 823 C CA . LYS A 1 111 ? -0.258 -6.823 15.214 1.00 47.66 111 LYS A CA 1
ATOM 824 C C . LYS A 1 111 ? 1.015 -7.221 15.963 1.00 47.66 111 LYS A C 1
ATOM 826 O O . LYS A 1 111 ? 1.242 -8.421 16.119 1.00 47.66 111 LYS A O 1
ATOM 831 N N . SER A 1 112 ? 1.869 -6.238 16.296 1.00 53.75 112 SER A N 1
ATOM 832 C CA . SER A 1 112 ? 3.090 -6.401 17.105 1.00 53.75 112 SER A CA 1
ATOM 833 C C . SER A 1 112 ? 2.888 -7.557 18.088 1.00 53.75 112 SER A C 1
ATOM 835 O O . SER A 1 112 ? 1.786 -7.641 18.625 1.00 53.75 112 SER A O 1
ATOM 837 N N . PRO A 1 113 ? 3.851 -8.458 18.357 1.00 56.62 113 PRO A N 1
ATOM 838 C CA . PRO A 1 113 ? 3.638 -9.567 19.293 1.00 56.62 113 PRO A CA 1
ATOM 839 C C . PRO A 1 113 ? 2.899 -9.132 20.572 1.00 56.62 113 PRO A C 1
ATOM 841 O O . PRO A 1 113 ? 1.969 -9.803 21.010 1.00 56.62 113 PRO A O 1
ATOM 844 N N . VAL A 1 114 ? 3.199 -7.922 21.058 1.00 58.94 114 VAL A N 1
ATOM 845 C CA . VAL A 1 114 ? 2.491 -7.207 22.132 1.00 58.94 114 VAL A CA 1
ATOM 846 C C . VAL A 1 114 ? 0.999 -6.968 21.843 1.00 58.94 114 VAL A C 1
ATOM 848 O O . VAL A 1 114 ? 0.156 -7.299 22.668 1.00 58.94 114 VAL A O 1
ATOM 851 N N . LEU A 1 115 ? 0.642 -6.436 20.674 1.00 62.22 115 LEU A N 1
ATOM 852 C CA . LEU A 1 115 ? -0.743 -6.257 20.221 1.00 62.22 115 LEU A CA 1
ATOM 853 C C . LEU A 1 115 ? -1.476 -7.587 19.977 1.00 62.22 115 LEU A C 1
ATOM 855 O O . LEU A 1 115 ? -2.691 -7.640 20.154 1.00 62.22 115 LEU A O 1
ATOM 859 N N . ARG A 1 116 ? -0.782 -8.670 19.592 1.00 63.94 116 ARG A N 1
ATOM 860 C CA . ARG A 1 116 ? -1.396 -10.009 19.507 1.00 63.94 116 ARG A CA 1
ATOM 861 C C . ARG A 1 116 ? -1.788 -10.512 20.896 1.00 63.94 116 ARG A C 1
ATOM 863 O O . ARG A 1 116 ? -2.913 -10.975 21.075 1.00 63.94 116 ARG A O 1
ATOM 870 N N . PHE A 1 117 ? -0.895 -10.367 21.876 1.00 63.72 117 PHE A N 1
ATOM 871 C CA . PHE A 1 117 ? -1.198 -10.683 23.274 1.00 63.72 117 PHE A CA 1
ATOM 872 C C . PHE A 1 117 ? -2.309 -9.790 23.832 1.00 63.72 117 PHE A C 1
ATOM 874 O O . PHE A 1 117 ? -3.240 -10.305 24.447 1.00 63.72 117 PHE A O 1
ATOM 881 N N . ALA A 1 118 ? -2.273 -8.485 23.550 1.00 71.44 118 ALA A N 1
ATOM 882 C CA . ALA A 1 118 ? -3.323 -7.555 23.955 1.00 71.44 118 ALA A CA 1
ATOM 883 C C . ALA A 1 118 ? -4.681 -7.935 23.349 1.00 71.44 118 ALA A C 1
ATOM 885 O O . ALA A 1 118 ? -5.671 -7.988 24.070 1.00 71.44 118 ALA A O 1
ATOM 886 N N . ARG A 1 119 ? -4.731 -8.288 22.054 1.00 71.81 119 ARG A N 1
ATOM 887 C CA . ARG A 1 119 ? -5.953 -8.778 21.395 1.00 71.81 119 ARG A CA 1
ATOM 888 C C . ARG A 1 119 ? -6.503 -10.017 22.092 1.00 71.81 119 ARG A C 1
ATOM 890 O O . ARG A 1 119 ? -7.707 -10.101 22.304 1.00 71.81 119 ARG A O 1
ATOM 897 N N . HIS A 1 120 ? -5.641 -10.976 22.420 1.00 73.94 120 HIS A N 1
ATOM 898 C CA . HIS A 1 120 ? -6.065 -12.221 23.054 1.00 73.94 120 HIS A CA 1
ATOM 899 C C . HIS A 1 120 ? -6.593 -11.978 24.477 1.00 73.94 120 HIS A C 1
ATOM 901 O O . HIS A 1 120 ? -7.641 -12.506 24.836 1.00 73.94 120 HIS A O 1
ATOM 907 N N . GLY A 1 121 ? -5.919 -11.124 25.256 1.00 77.25 121 GLY A N 1
ATOM 908 C CA . GLY A 1 121 ? -6.383 -10.702 26.581 1.00 77.25 121 GLY A CA 1
ATOM 909 C C . GLY A 1 121 ? -7.724 -9.968 26.527 1.00 77.25 121 GLY A C 1
ATOM 910 O O . GLY A 1 121 ? -8.641 -10.315 27.263 1.00 77.25 121 GLY A O 1
ATOM 911 N N . LEU A 1 122 ? -7.870 -9.029 25.588 1.00 80.19 122 LEU A N 1
ATOM 912 C CA . LEU A 1 122 ? -9.120 -8.311 25.337 1.00 80.19 122 LEU A CA 1
ATOM 913 C C . LEU A 1 122 ? -10.259 -9.244 24.937 1.00 80.19 122 LEU A C 1
ATOM 915 O O . LEU A 1 122 ? -11.357 -9.143 25.471 1.00 80.19 122 LEU A O 1
ATOM 919 N N . CYS A 1 123 ? -9.999 -10.168 24.014 1.00 80.12 123 CYS A N 1
ATOM 920 C CA . CYS A 1 123 ? -10.998 -11.125 23.558 1.00 80.12 123 CYS A CA 1
ATOM 921 C C . CYS A 1 123 ? -11.466 -12.036 24.700 1.00 80.12 123 CYS A C 1
ATOM 923 O O . CYS A 1 123 ? -12.662 -12.283 24.820 1.00 80.12 123 CYS A O 1
ATOM 925 N N . ASN A 1 124 ? -10.551 -12.487 25.566 1.00 81.19 124 ASN A N 1
ATOM 926 C CA . ASN A 1 124 ? -10.905 -13.316 26.716 1.00 81.19 124 ASN A CA 1
ATOM 927 C C . ASN A 1 124 ? -11.706 -12.536 27.764 1.00 81.19 124 ASN A C 1
ATOM 929 O O . ASN A 1 124 ? -12.779 -12.995 28.135 1.00 81.19 124 ASN A O 1
ATOM 933 N N . ALA A 1 125 ? -11.271 -11.335 28.154 1.00 80.06 125 ALA A N 1
ATOM 934 C CA . ALA A 1 125 ? -12.003 -10.509 29.118 1.00 80.06 125 ALA A CA 1
ATOM 935 C C . ALA A 1 125 ? -13.429 -10.178 28.636 1.00 80.06 125 ALA A C 1
ATOM 937 O O . ALA A 1 125 ? -14.405 -10.339 29.365 1.00 80.06 125 ALA A O 1
ATOM 938 N N . ILE A 1 126 ? -13.570 -9.791 27.365 1.00 83.69 126 ILE A N 1
ATOM 939 C CA . ILE A 1 126 ? -14.867 -9.471 26.752 1.00 83.69 126 ILE A CA 1
ATOM 940 C C . ILE A 1 126 ? -15.761 -10.717 26.672 1.00 83.69 126 ILE A C 1
ATOM 942 O O . ILE A 1 126 ? -16.961 -10.637 26.936 1.00 83.69 126 ILE A O 1
ATOM 946 N N . ARG A 1 127 ? -15.189 -11.879 26.341 1.00 83.38 127 ARG A N 1
ATOM 947 C CA . ARG A 1 127 ? -15.913 -13.156 26.302 1.00 83.38 127 ARG A CA 1
ATOM 948 C C . ARG A 1 127 ? -16.379 -13.589 27.690 1.00 83.38 127 ARG A C 1
ATOM 950 O O . ARG A 1 127 ? -17.489 -14.110 27.807 1.00 83.38 127 ARG A O 1
ATOM 957 N N . ASP A 1 128 ? -15.560 -13.361 28.712 1.00 81.56 128 ASP A N 1
ATOM 958 C CA . ASP A 1 128 ? -15.875 -13.694 30.099 1.00 81.56 128 ASP A CA 1
ATOM 959 C C . ASP A 1 128 ? -16.997 -12.806 30.643 1.00 81.56 128 ASP A C 1
ATOM 961 O O . ASP A 1 128 ? -17.907 -13.321 31.282 1.00 81.56 128 ASP A O 1
ATOM 965 N N . MET A 1 129 ? -17.005 -11.510 30.318 1.00 78.06 129 MET A N 1
ATOM 966 C CA . MET A 1 129 ? -18.069 -10.588 30.734 1.00 78.06 129 MET A CA 1
ATOM 967 C C . MET A 1 129 ? -19.395 -10.808 30.000 1.00 78.06 129 MET A C 1
ATOM 969 O O . MET A 1 129 ? -20.465 -10.743 30.601 1.00 78.06 129 MET A O 1
ATOM 973 N N . LEU A 1 130 ? -19.346 -11.041 28.686 1.00 78.75 130 LEU A N 1
ATOM 974 C CA . LEU A 1 130 ? -20.553 -11.160 27.865 1.00 78.75 130 LEU A CA 1
ATOM 975 C C . LEU A 1 130 ? -21.115 -12.589 27.808 1.00 78.75 130 LEU A C 1
ATOM 977 O O . LEU A 1 130 ? -22.216 -12.794 27.294 1.00 78.75 130 LEU A O 1
ATOM 981 N N . HIS A 1 131 ? -20.357 -13.588 28.276 1.00 80.25 131 HIS A N 1
ATOM 982 C CA . HIS A 1 131 ? -20.689 -15.018 28.197 1.00 80.25 131 HIS A CA 1
ATOM 983 C C . HIS A 1 131 ? -21.145 -15.474 26.798 1.00 80.25 131 HIS A C 1
ATOM 985 O O . HIS A 1 131 ? -21.950 -16.396 26.639 1.00 80.25 131 HIS A O 1
ATOM 991 N N . MET A 1 132 ? -20.629 -14.826 25.754 1.00 79.31 132 MET A N 1
ATOM 992 C CA . MET A 1 132 ? -21.039 -15.036 24.370 1.00 79.31 132 MET A CA 1
ATOM 993 C C . MET A 1 132 ? -19.825 -15.078 23.447 1.00 79.31 132 MET A C 1
ATOM 995 O O . MET A 1 132 ? -18.754 -14.569 23.767 1.00 79.31 132 MET A O 1
ATOM 999 N N . ARG A 1 133 ? -19.990 -15.672 22.260 1.00 77.56 133 ARG A N 1
ATOM 1000 C CA . ARG A 1 133 ? -18.938 -15.617 21.241 1.00 77.56 133 ARG A CA 1
ATOM 1001 C C . ARG A 1 133 ? -18.863 -14.204 20.682 1.00 77.56 133 ARG A C 1
ATOM 1003 O O . ARG A 1 133 ? -19.832 -13.728 20.096 1.00 77.56 133 ARG A O 1
ATOM 1010 N N . CYS A 1 134 ? -17.710 -13.583 20.839 1.00 81.75 134 CYS A N 1
ATOM 1011 C CA . CYS A 1 134 ? -17.387 -12.276 20.303 1.00 81.75 134 CYS A CA 1
ATOM 1012 C C . CYS A 1 134 ? -15.972 -12.308 19.736 1.00 81.75 134 CYS A C 1
ATOM 1014 O O . CYS A 1 134 ? -15.114 -13.047 20.226 1.00 81.75 134 CYS A O 1
ATOM 1016 N N . GLU A 1 135 ? -15.744 -11.490 18.719 1.00 81.06 135 GLU A N 1
ATOM 1017 C CA . GLU A 1 135 ? -14.424 -11.287 18.137 1.00 81.06 135 GLU A CA 1
ATOM 1018 C C . GLU A 1 135 ? -14.015 -9.833 18.276 1.00 81.06 135 GLU A C 1
ATOM 1020 O O . GLU A 1 135 ? -14.828 -8.932 18.088 1.00 81.06 135 GLU A O 1
ATOM 1025 N N . VAL A 1 136 ? -12.745 -9.600 18.595 1.00 81.00 136 VAL A N 1
ATOM 1026 C CA . VAL A 1 136 ? -12.233 -8.252 18.847 1.00 81.00 136 VAL A CA 1
ATOM 1027 C C . VAL A 1 136 ? -11.188 -7.902 17.809 1.00 81.00 136 VAL A C 1
ATOM 1029 O O . VAL A 1 136 ? -10.191 -8.610 17.630 1.00 81.00 136 VAL A O 1
ATOM 1032 N N . ASP A 1 137 ? -11.398 -6.767 17.158 1.00 80.06 137 ASP A N 1
ATOM 1033 C CA . ASP A 1 137 ? -10.461 -6.166 16.235 1.00 80.06 137 ASP A CA 1
ATOM 1034 C C . ASP A 1 137 ? -9.972 -4.813 16.757 1.00 80.06 137 ASP A C 1
ATOM 1036 O O . ASP A 1 137 ? -10.669 -3.803 16.706 1.00 80.06 137 ASP A O 1
ATOM 1040 N N . LEU A 1 138 ? -8.747 -4.812 17.282 1.00 72.75 138 LEU A N 1
ATOM 1041 C CA . LEU A 1 138 ? -8.004 -3.594 17.612 1.00 72.75 138 LEU A CA 1
ATOM 1042 C C . LEU A 1 138 ? -7.783 -2.736 16.357 1.00 72.75 138 LEU A C 1
ATOM 1044 O O . LEU A 1 138 ? -7.035 -3.161 15.475 1.00 72.75 138 LEU A O 1
ATOM 1048 N N . VAL A 1 139 ? -8.402 -1.551 16.323 1.00 71.50 139 VAL A N 1
ATOM 1049 C CA . VAL A 1 139 ? -8.239 -0.538 15.264 1.00 71.50 139 VAL A CA 1
ATOM 1050 C C . VAL A 1 139 ? -7.044 0.360 15.573 1.00 71.50 139 VAL A C 1
ATOM 1052 O O . VAL A 1 139 ? -6.277 0.707 14.680 1.00 71.50 139 VAL A O 1
ATOM 1055 N N . SER A 1 140 ? -6.865 0.708 16.847 1.00 67.25 140 SER A N 1
ATOM 1056 C CA . SER A 1 140 ? -5.750 1.512 17.345 1.00 67.25 140 SER A CA 1
ATOM 1057 C C . SER A 1 140 ? -5.307 1.021 18.729 1.00 67.25 140 SER A C 1
ATOM 1059 O O . SER A 1 140 ? -5.823 0.031 19.251 1.00 67.25 140 SER A O 1
ATOM 1061 N N . THR A 1 141 ? -4.334 1.700 19.339 1.00 68.06 141 THR A N 1
ATOM 1062 C CA . THR A 1 141 ? -3.925 1.451 20.732 1.00 68.06 141 THR A CA 1
ATOM 1063 C C . THR A 1 141 ? -5.009 1.812 21.748 1.00 68.06 141 THR A C 1
ATOM 1065 O O . THR A 1 141 ? -4.962 1.320 22.870 1.00 68.06 141 THR A O 1
ATOM 1068 N N . THR A 1 142 ? -5.969 2.656 21.367 1.00 72.31 142 THR A N 1
ATOM 1069 C CA . THR A 1 142 ? -6.999 3.215 22.253 1.00 72.31 142 THR A CA 1
ATOM 1070 C C . THR A 1 142 ? -8.425 2.862 21.829 1.00 72.31 142 THR A C 1
ATOM 1072 O O . THR A 1 142 ? -9.362 3.183 22.554 1.00 72.31 142 THR A O 1
ATOM 1075 N N . GLN A 1 143 ? -8.612 2.202 20.681 1.00 80.06 143 GLN A N 1
ATOM 1076 C CA . GLN A 1 143 ? -9.926 1.887 20.122 1.00 80.06 143 GLN A CA 1
ATOM 1077 C C . GLN A 1 143 ? -9.991 0.459 19.567 1.00 80.06 143 GLN A C 1
ATOM 1079 O O . GLN A 1 143 ? -9.123 0.026 18.798 1.00 80.06 143 GLN A O 1
ATOM 1084 N N . ALA A 1 144 ? -11.075 -0.252 19.885 1.00 83.62 144 ALA A N 1
ATOM 1085 C CA . ALA A 1 144 ? -11.346 -1.595 19.382 1.00 83.62 144 ALA A CA 1
ATOM 1086 C C . ALA A 1 144 ? -12.786 -1.754 18.871 1.00 83.62 144 ALA A C 1
ATOM 1088 O O . ALA A 1 144 ? -13.739 -1.230 19.444 1.00 83.62 144 ALA A O 1
ATOM 1089 N N . ASN A 1 145 ? -12.944 -2.525 17.795 1.00 87.38 145 ASN A N 1
ATOM 1090 C CA . ASN A 1 145 ? -14.239 -2.995 17.315 1.00 87.38 145 ASN A CA 1
ATOM 1091 C C . ASN A 1 145 ? -14.521 -4.383 17.898 1.00 87.38 145 ASN A C 1
ATOM 1093 O O . ASN A 1 145 ? -13.685 -5.281 17.794 1.00 87.38 145 ASN A O 1
ATOM 1097 N N . VAL A 1 146 ? -15.709 -4.578 18.458 1.00 87.19 146 VAL A N 1
ATOM 1098 C CA . VAL A 1 146 ? -16.183 -5.863 18.977 1.00 87.19 146 VAL A CA 1
ATOM 1099 C C . VAL A 1 146 ? -17.306 -6.363 18.078 1.00 87.19 146 VAL A C 1
ATOM 1101 O O . VAL A 1 146 ? -18.361 -5.741 17.972 1.00 87.19 146 VAL A O 1
ATOM 1104 N N . TYR A 1 147 ? -17.081 -7.495 17.422 1.00 88.06 147 TYR A N 1
ATOM 1105 C CA . TYR A 1 147 ? -18.048 -8.146 16.552 1.00 88.06 147 TYR A CA 1
ATOM 1106 C C . TYR A 1 147 ? -18.845 -9.178 17.336 1.00 88.06 147 TYR A C 1
ATOM 1108 O O . TYR A 1 147 ? -18.292 -10.121 17.908 1.00 88.06 147 TYR A O 1
ATOM 1116 N N . VAL A 1 148 ? -20.160 -8.996 17.335 1.00 87.06 148 VAL A N 1
ATOM 1117 C CA . VAL A 1 148 ? -21.108 -9.780 18.125 1.00 87.06 148 VAL A CA 1
ATOM 1118 C C . VAL A 1 148 ? -22.172 -10.372 17.195 1.00 87.06 148 VAL A C 1
ATOM 1120 O O . VAL A 1 148 ? -22.566 -9.711 16.233 1.00 87.06 148 VAL A O 1
ATOM 1123 N N . PRO A 1 149 ? -22.671 -11.600 17.440 1.00 85.19 149 PRO A N 1
ATOM 1124 C CA . PRO A 1 149 ? -23.780 -12.160 16.679 1.00 85.19 149 PRO A CA 1
ATOM 1125 C C . PRO A 1 149 ? -24.967 -11.196 16.606 1.00 85.19 149 PRO A C 1
ATOM 1127 O O . PRO A 1 149 ? -25.427 -10.700 17.633 1.00 85.19 149 PRO A O 1
ATOM 1130 N N . ASP A 1 150 ? -25.507 -10.994 15.404 1.00 85.56 150 ASP A N 1
ATOM 1131 C CA . ASP A 1 150 ? -26.512 -9.961 15.110 1.00 85.56 150 ASP A CA 1
ATOM 1132 C C . ASP A 1 150 ? -27.746 -10.025 16.027 1.00 85.56 150 ASP A C 1
ATOM 1134 O O . ASP A 1 150 ? -28.325 -9.010 16.405 1.00 85.56 150 ASP A O 1
ATOM 1138 N N . ARG A 1 151 ? -28.118 -11.236 16.456 1.00 83.38 151 ARG A N 1
ATOM 1139 C CA . ARG A 1 151 ? -29.249 -11.482 17.365 1.00 83.38 151 ARG A CA 1
ATOM 1140 C C . ARG A 1 151 ? -29.026 -10.980 18.793 1.00 83.38 151 ARG A C 1
ATOM 1142 O O . ARG A 1 151 ? -29.983 -10.899 19.551 1.00 83.38 151 ARG A O 1
ATOM 1149 N N . MET A 1 152 ? -27.783 -10.704 19.173 1.00 81.62 152 MET A N 1
ATOM 1150 C CA . MET A 1 152 ? -27.379 -10.430 20.552 1.00 81.62 152 MET A CA 1
ATOM 1151 C C . MET A 1 152 ? -26.675 -9.075 20.724 1.00 81.62 152 MET A C 1
ATOM 1153 O O . MET A 1 152 ? -26.134 -8.805 21.791 1.00 81.62 152 MET A O 1
ATOM 1157 N N . ILE A 1 153 ? -26.729 -8.189 19.723 1.00 82.94 153 ILE A N 1
ATOM 1158 C CA . ILE A 1 153 ? -26.160 -6.829 19.810 1.00 82.94 153 ILE A CA 1
ATOM 1159 C C . ILE A 1 153 ? -26.760 -6.060 20.993 1.00 82.94 153 ILE A C 1
ATOM 1161 O O . ILE A 1 153 ? -26.034 -5.446 21.766 1.00 82.94 153 ILE A O 1
ATOM 1165 N N . GLY A 1 154 ? -28.082 -6.140 21.177 1.00 80.81 154 GLY A N 1
ATOM 1166 C CA . GLY A 1 154 ? -28.759 -5.459 22.285 1.00 80.81 154 GLY A CA 1
ATOM 1167 C C . GLY A 1 154 ? -28.324 -5.960 23.666 1.00 80.81 154 GLY A C 1
ATOM 1168 O O . GLY A 1 154 ? -28.243 -5.169 24.600 1.00 80.81 154 GLY A O 1
ATOM 1169 N N . ALA A 1 155 ? -27.992 -7.249 23.786 1.00 82.81 155 ALA A N 1
ATOM 1170 C CA . ALA A 1 155 ? -27.465 -7.821 25.024 1.00 82.81 155 ALA A CA 1
ATOM 1171 C C . ALA A 1 155 ? -26.015 -7.384 25.281 1.00 82.81 155 ALA A C 1
ATOM 1173 O O . ALA A 1 155 ? -25.666 -7.100 26.419 1.00 82.81 155 ALA A O 1
ATOM 1174 N N . ALA A 1 156 ? -25.201 -7.272 24.226 1.00 82.12 156 ALA A N 1
ATOM 1175 C CA . ALA A 1 156 ? -23.818 -6.818 24.341 1.00 82.12 156 ALA A CA 1
ATOM 1176 C C . ALA A 1 156 ? -23.691 -5.323 24.664 1.00 82.12 156 ALA A C 1
ATOM 1178 O O . ALA A 1 156 ? -22.752 -4.921 25.340 1.00 82.12 156 ALA A O 1
ATOM 1179 N N . VAL A 1 157 ? -24.640 -4.497 24.211 1.00 85.44 157 VAL A N 1
ATOM 1180 C CA . VAL A 1 157 ? -24.685 -3.070 24.564 1.00 85.44 157 VAL A CA 1
ATOM 1181 C C . VAL A 1 157 ? -25.232 -2.864 25.985 1.00 85.44 157 VAL A C 1
ATOM 1183 O O . VAL A 1 157 ? -24.762 -1.994 26.719 1.00 85.44 157 VAL A O 1
ATOM 1186 N N . GLY A 1 158 ? -26.212 -3.673 26.395 1.00 82.75 158 GLY A N 1
ATOM 1187 C CA . GLY A 1 158 ? -26.909 -3.529 27.672 1.00 82.75 158 GLY A CA 1
ATOM 1188 C C . GLY A 1 158 ? -27.931 -2.376 27.690 1.00 82.75 158 GLY A C 1
ATOM 1189 O O . GLY A 1 158 ? -28.002 -1.566 26.757 1.00 82.75 158 GLY A O 1
ATOM 1190 N N . PRO A 1 159 ? -28.768 -2.283 28.741 1.00 81.69 159 PRO A N 1
ATOM 1191 C CA . PRO A 1 159 ? -29.745 -1.205 28.879 1.00 81.69 159 PRO A CA 1
ATOM 1192 C C . PRO A 1 159 ? -29.031 0.151 28.960 1.00 81.69 159 PRO A C 1
ATOM 1194 O O . PRO A 1 159 ? -28.184 0.366 29.820 1.00 81.69 159 PRO A O 1
ATOM 1197 N N . GLN A 1 160 ? -29.366 1.074 28.050 1.00 79.69 160 GLN A N 1
ATOM 1198 C CA . GLN A 1 160 ? -28.732 2.403 27.949 1.00 79.69 160 GLN A CA 1
ATOM 1199 C C . GLN A 1 160 ? -27.204 2.376 27.724 1.00 79.69 160 GLN A C 1
ATOM 1201 O O . GLN A 1 160 ? -26.522 3.360 28.013 1.00 79.69 160 GLN A O 1
ATOM 1206 N N . GLY A 1 161 ? -26.648 1.275 27.206 1.00 81.81 161 GLY A N 1
ATOM 1207 C CA . GLY A 1 161 ? -25.204 1.175 26.982 1.00 81.81 161 GLY A CA 1
ATOM 1208 C C . GLY A 1 161 ? -24.385 0.973 28.258 1.00 81.81 161 GLY A C 1
ATOM 1209 O O . GLY A 1 161 ? -23.188 1.242 28.234 1.00 81.81 161 GLY A O 1
ATOM 1210 N N . SER A 1 162 ? -25.008 0.551 29.368 1.00 85.12 162 SER A N 1
ATOM 1211 C CA . SER A 1 162 ? -24.304 0.337 30.640 1.00 85.12 162 SER A CA 1
ATOM 1212 C C . SER A 1 162 ? -23.155 -0.658 30.489 1.00 85.12 162 SER A C 1
ATOM 1214 O O . SER A 1 162 ? -22.048 -0.368 30.915 1.00 85.12 162 SER A O 1
ATOM 1216 N N . MET A 1 163 ? -23.393 -1.765 29.778 1.00 83.81 163 MET A N 1
ATOM 1217 C CA . MET A 1 163 ? -22.393 -2.815 29.598 1.00 83.81 163 MET A CA 1
ATOM 1218 C C . MET A 1 163 ? -21.182 -2.303 28.817 1.00 83.81 163 MET A C 1
ATOM 1220 O O . MET A 1 163 ? -20.053 -2.566 29.199 1.00 83.81 163 MET A O 1
ATOM 1224 N N . VAL A 1 164 ? -21.397 -1.517 27.757 1.00 85.56 164 VAL A N 1
ATOM 1225 C CA . VAL A 1 164 ? -20.280 -0.940 26.988 1.00 85.56 164 VAL A CA 1
ATOM 1226 C C . VAL A 1 164 ? -19.442 -0.016 27.859 1.00 85.56 164 VAL A C 1
ATOM 1228 O O . VAL A 1 164 ? -18.224 -0.110 27.818 1.00 85.56 164 VAL A O 1
ATOM 1231 N N . LYS A 1 165 ? -20.082 0.832 28.671 1.00 85.25 165 LYS A N 1
ATOM 1232 C CA . LYS A 1 165 ? -19.375 1.749 29.571 1.00 85.25 165 LYS A CA 1
ATOM 1233 C C . LYS A 1 165 ? -18.545 1.005 30.608 1.00 85.25 165 LYS A C 1
ATOM 1235 O O . LYS A 1 165 ? -17.385 1.348 30.784 1.00 85.25 165 LYS A O 1
ATOM 1240 N N . ASP A 1 166 ? -19.111 -0.032 31.220 1.00 85.12 166 ASP A N 1
ATOM 1241 C CA . ASP A 1 166 ? -18.398 -0.859 32.197 1.00 85.12 166 ASP A CA 1
ATOM 1242 C C . ASP A 1 166 ? -17.163 -1.516 31.548 1.00 85.12 166 ASP A C 1
ATOM 1244 O O . ASP A 1 166 ? -16.064 -1.493 32.099 1.00 85.12 166 ASP A O 1
ATOM 1248 N N . MET A 1 167 ? -17.313 -2.017 30.316 1.00 83.94 167 MET A N 1
ATOM 1249 C CA . MET A 1 167 ? -16.214 -2.614 29.549 1.00 83.94 167 MET A CA 1
ATOM 1250 C C . MET A 1 167 ? -15.156 -1.582 29.118 1.00 83.94 167 MET A C 1
ATOM 1252 O O . MET A 1 167 ? -13.968 -1.904 29.074 1.00 83.94 167 MET A O 1
ATOM 1256 N N . GLU A 1 168 ? -15.558 -0.354 28.781 1.00 86.25 168 GLU A N 1
ATOM 1257 C CA . GLU A 1 168 ? -14.640 0.746 28.455 1.00 86.25 168 GLU A CA 1
ATOM 1258 C C . GLU A 1 168 ? -13.870 1.231 29.695 1.00 86.25 168 GLU A C 1
ATOM 1260 O O . GLU A 1 168 ? -12.672 1.501 29.594 1.00 86.25 168 GLU A O 1
ATOM 1265 N N . GLU A 1 169 ? -14.520 1.300 30.863 1.00 84.94 169 GLU A N 1
ATOM 1266 C CA . GLU A 1 169 ? -13.894 1.671 32.139 1.00 84.94 169 GLU A CA 1
ATOM 1267 C C . GLU A 1 169 ? -12.880 0.621 32.614 1.00 84.94 169 GLU A C 1
ATOM 1269 O O . GLU A 1 169 ? -11.788 0.981 33.055 1.00 84.94 169 GLU A O 1
ATOM 1274 N N . GLU A 1 170 ? -13.201 -0.669 32.484 1.00 80.38 170 GLU A N 1
ATOM 1275 C CA . GLU A 1 170 ? -12.313 -1.760 32.903 1.00 80.38 170 GLU A CA 1
ATOM 1276 C C . GLU A 1 170 ? -11.100 -1.916 31.974 1.00 80.38 170 GLU A C 1
ATOM 1278 O O . GLU A 1 170 ? -9.974 -2.126 32.433 1.00 80.38 170 GLU A O 1
ATOM 1283 N N . MET A 1 171 ? -11.309 -1.782 30.661 1.00 77.62 171 MET A N 1
ATOM 1284 C CA . MET A 1 171 ? -10.256 -2.011 29.666 1.00 77.62 171 MET A CA 1
ATOM 1285 C C . MET A 1 171 ? -9.492 -0.736 29.285 1.00 77.62 171 MET A C 1
ATOM 1287 O O . MET A 1 171 ? -8.450 -0.825 28.631 1.00 77.62 171 MET A O 1
ATOM 1291 N N . GLY A 1 172 ? -9.988 0.445 29.668 1.00 80.00 172 GLY A N 1
ATOM 1292 C CA . GLY A 1 172 ? -9.357 1.739 29.395 1.00 80.00 172 GLY A CA 1
ATOM 1293 C C . GLY A 1 172 ? -9.267 2.099 27.907 1.00 80.00 172 GLY A C 1
ATOM 1294 O O . GLY A 1 172 ? -8.418 2.905 27.523 1.00 80.00 172 GLY A O 1
ATOM 1295 N N . ILE A 1 173 ? -10.099 1.487 27.061 1.00 83.69 173 ILE A N 1
ATOM 1296 C CA . ILE A 1 173 ? -10.136 1.701 25.608 1.00 83.69 173 ILE A CA 1
ATOM 1297 C C . ILE A 1 173 ? -11.574 1.907 25.136 1.00 83.69 173 ILE A C 1
ATOM 1299 O O . ILE A 1 173 ? -12.499 1.346 25.714 1.00 83.69 173 ILE A O 1
ATOM 1303 N N . SER A 1 174 ? -11.761 2.657 24.049 1.00 83.38 174 SER A N 1
ATOM 1304 C CA . SER A 1 174 ? -13.083 2.863 23.453 1.00 83.38 174 SER A CA 1
ATOM 1305 C C . SER A 1 174 ? -13.525 1.647 22.638 1.00 83.38 174 SER A C 1
ATOM 1307 O O . SER A 1 174 ? -12.795 1.176 21.756 1.00 83.38 174 SER A O 1
ATOM 1309 N N . LEU A 1 175 ? -14.738 1.158 22.893 1.00 85.06 175 LEU A N 1
ATOM 1310 C CA . LEU A 1 175 ? -15.286 -0.064 22.307 1.00 85.06 175 LEU A CA 1
ATOM 1311 C C . LEU A 1 175 ? -16.461 0.256 21.379 1.00 85.06 175 LEU A C 1
ATOM 1313 O O . LEU A 1 175 ? -17.469 0.828 21.781 1.00 85.06 175 LEU A O 1
ATOM 1317 N N . GLN A 1 176 ? -16.368 -0.172 20.119 1.00 85.44 176 GLN A N 1
ATOM 1318 C CA . GLN A 1 176 ? -17.483 -0.103 19.170 1.00 85.44 176 GLN A CA 1
ATOM 1319 C C . GLN A 1 176 ? -18.060 -1.488 18.909 1.00 85.44 176 GLN A C 1
ATOM 1321 O O . GLN A 1 176 ? -17.391 -2.349 18.339 1.00 85.44 176 GLN A O 1
ATOM 1326 N N . ILE A 1 177 ? -19.323 -1.691 19.275 1.00 87.31 177 ILE A N 1
ATOM 1327 C CA . ILE A 1 177 ? -20.025 -2.952 19.028 1.00 87.31 177 ILE A CA 1
ATOM 1328 C C . ILE A 1 177 ? -20.616 -2.942 17.619 1.00 87.31 177 ILE A C 1
ATOM 1330 O O . ILE A 1 177 ? -21.365 -2.036 17.255 1.00 87.31 177 ILE A O 1
ATOM 1334 N N . LYS A 1 178 ? -20.293 -3.972 16.834 1.00 87.62 178 LYS A N 1
ATOM 1335 C CA . LYS A 1 178 ? -20.771 -4.161 15.461 1.00 87.62 178 LYS A CA 1
ATOM 1336 C C . LYS A 1 178 ? -21.350 -5.562 15.256 1.00 87.62 178 LYS A C 1
ATOM 1338 O O . LYS A 1 178 ? -20.932 -6.509 15.930 1.00 87.62 178 LYS A O 1
ATOM 1343 N N . PRO A 1 179 ? -22.298 -5.727 14.319 1.00 85.19 179 PRO A N 1
ATOM 1344 C CA . PRO A 1 179 ? -22.771 -7.045 13.913 1.00 85.19 179 PRO A CA 1
ATOM 1345 C C . PRO A 1 179 ? -21.628 -7.880 13.330 1.00 85.19 179 PRO A C 1
ATOM 1347 O O . PRO A 1 179 ? -20.779 -7.381 12.590 1.00 85.19 179 PRO A O 1
ATOM 1350 N N . MET A 1 180 ? -21.646 -9.185 13.586 1.00 81.06 180 MET A N 1
ATOM 1351 C CA . MET A 1 180 ? -20.692 -10.134 13.004 1.00 81.06 180 MET A CA 1
ATOM 1352 C C . MET A 1 180 ? -20.784 -10.179 11.469 1.00 81.06 180 MET A C 1
ATOM 1354 O O . MET A 1 180 ? -19.816 -10.533 10.790 1.00 81.06 180 MET A O 1
ATOM 1358 N N . SER A 1 181 ? -21.926 -9.775 10.908 1.00 78.62 181 SER A N 1
ATOM 1359 C CA . SER A 1 181 ? -22.124 -9.598 9.466 1.00 78.62 181 SER A CA 1
ATOM 1360 C C . SER A 1 181 ? -21.206 -8.535 8.838 1.00 78.62 181 SER A C 1
ATOM 1362 O O . SER A 1 181 ? -20.809 -8.692 7.683 1.00 78.62 181 SER A O 1
ATOM 1364 N N . GLU A 1 182 ? -20.801 -7.505 9.588 1.00 79.12 182 GLU A N 1
ATOM 1365 C CA . GLU A 1 182 ? -19.898 -6.430 9.129 1.00 79.12 182 GLU A CA 1
ATOM 1366 C C . GLU A 1 182 ? -18.410 -6.748 9.346 1.00 79.12 182 GLU A C 1
ATOM 1368 O O . GLU A 1 182 ? -17.535 -5.934 9.049 1.00 79.12 182 GLU A O 1
ATOM 1373 N N . MET A 1 183 ? -18.100 -7.946 9.846 1.00 74.62 183 MET A N 1
ATOM 1374 C CA . MET A 1 183 ? -16.736 -8.335 10.179 1.00 74.62 183 MET A CA 1
ATOM 1375 C C . MET A 1 183 ? -15.851 -8.447 8.922 1.00 74.62 183 MET A C 1
ATOM 1377 O O . MET A 1 183 ? -16.189 -9.190 7.986 1.00 74.62 183 MET A O 1
ATOM 1381 N N . PRO A 1 184 ? -14.690 -7.765 8.884 1.00 72.38 184 PRO A N 1
ATOM 1382 C CA . PRO A 1 184 ? -13.833 -7.766 7.713 1.00 72.38 184 PRO A CA 1
ATOM 1383 C C . PRO A 1 184 ? -13.206 -9.146 7.472 1.00 72.38 184 PRO A C 1
ATOM 1385 O O . PRO A 1 184 ? -12.884 -9.900 8.391 1.00 72.38 184 PRO A O 1
ATOM 1388 N N . ARG A 1 185 ? -13.025 -9.498 6.191 1.00 60.38 185 ARG A N 1
ATOM 1389 C CA . ARG A 1 185 ? -12.629 -10.855 5.760 1.00 60.38 185 ARG A CA 1
ATOM 1390 C C . ARG A 1 185 ? -11.273 -11.320 6.308 1.00 60.38 185 ARG A C 1
ATOM 1392 O O . ARG A 1 185 ? -11.085 -12.520 6.465 1.00 60.38 185 ARG A O 1
ATOM 1399 N N . HIS A 1 186 ? -10.362 -10.401 6.625 1.00 61.84 186 HIS A N 1
ATOM 1400 C CA . HIS A 1 186 ? -9.054 -10.729 7.205 1.00 61.84 186 HIS A CA 1
ATOM 1401 C C . HIS A 1 186 ? -9.153 -11.254 8.651 1.00 61.84 186 HIS A C 1
ATOM 1403 O O . HIS A 1 186 ? -8.279 -11.994 9.092 1.00 61.84 186 HIS A O 1
ATOM 1409 N N . LEU A 1 187 ? -10.233 -10.926 9.373 1.00 60.41 187 LEU A N 1
ATOM 1410 C CA . LEU A 1 187 ? -10.510 -11.480 10.700 1.00 60.41 187 LEU A CA 1
ATOM 1411 C C . LEU A 1 187 ? -11.106 -12.894 10.615 1.00 60.41 187 LEU A C 1
ATOM 1413 O O . LEU A 1 187 ? -10.962 -13.674 11.545 1.00 60.41 187 LEU A O 1
ATOM 1417 N N . LYS A 1 188 ? -11.763 -13.241 9.494 1.00 51.31 188 LYS A N 1
ATOM 1418 C CA . LYS A 1 188 ? -12.336 -14.580 9.275 1.00 51.31 188 LYS A CA 1
ATOM 1419 C C . LYS A 1 188 ? -11.267 -15.646 9.036 1.00 51.31 188 LYS A C 1
ATOM 1421 O O . LYS A 1 188 ? -11.419 -16.741 9.551 1.00 51.31 188 LYS A O 1
ATOM 1426 N N . SER A 1 189 ? -10.184 -15.340 8.311 1.00 41.62 189 SER A N 1
ATOM 1427 C CA . SER A 1 189 ? -9.151 -16.355 8.027 1.00 41.62 189 SER A CA 1
ATOM 1428 C C . SER A 1 189 ? -8.286 -16.685 9.243 1.00 41.62 189 SER A C 1
ATOM 1430 O O . SER A 1 189 ? -7.786 -17.796 9.345 1.00 41.62 189 SER A O 1
ATOM 1432 N N . THR A 1 190 ? -8.137 -15.750 10.191 1.00 45.59 190 THR A N 1
ATOM 1433 C CA . THR A 1 190 ? -7.443 -16.033 11.457 1.00 45.59 190 THR A CA 1
ATOM 1434 C C . THR A 1 190 ? -8.211 -17.049 12.299 1.00 45.59 190 THR A C 1
ATOM 1436 O O . THR A 1 190 ? -7.589 -17.807 13.020 1.00 45.59 190 THR A O 1
ATOM 1439 N N . ILE A 1 191 ? -9.539 -17.129 12.168 1.00 46.53 191 ILE A N 1
ATOM 1440 C CA . ILE A 1 191 ? -10.369 -18.124 12.867 1.00 46.53 191 ILE A CA 1
ATOM 1441 C C . ILE A 1 191 ? -10.105 -19.537 12.325 1.00 46.53 191 ILE A C 1
ATOM 1443 O O . ILE A 1 191 ? -10.041 -20.488 13.107 1.00 46.53 191 ILE A O 1
ATOM 1447 N N . ASP A 1 192 ? -9.918 -19.670 11.010 1.00 40.44 192 ASP A N 1
ATOM 1448 C CA . ASP A 1 192 ? -9.610 -20.955 10.369 1.00 40.44 192 ASP A CA 1
ATOM 1449 C C . ASP A 1 192 ? -8.187 -21.440 10.716 1.00 40.44 192 ASP A C 1
ATOM 1451 O O . ASP A 1 192 ? -7.972 -22.641 10.867 1.00 40.44 192 ASP A O 1
ATOM 1455 N N . ASP A 1 193 ? -7.237 -20.518 10.920 1.00 43.53 193 ASP A N 1
ATOM 1456 C CA . ASP A 1 193 ? -5.881 -20.841 11.392 1.00 43.53 193 ASP A CA 1
ATOM 1457 C C . ASP A 1 193 ? -5.799 -21.041 12.923 1.00 43.53 193 ASP A C 1
ATOM 1459 O O . ASP A 1 193 ? -5.024 -21.872 13.390 1.00 43.53 193 ASP A O 1
ATOM 1463 N N . GLU A 1 194 ? -6.592 -20.326 13.734 1.00 42.59 194 GLU A N 1
ATOM 1464 C CA . GLU A 1 194 ? -6.544 -20.402 15.209 1.00 42.59 194 GLU A CA 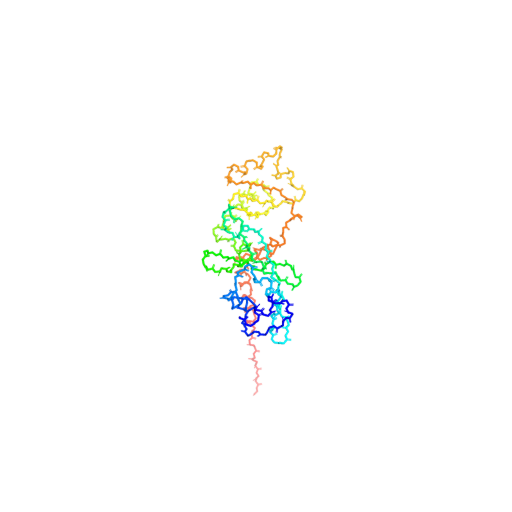1
ATOM 1465 C C . GLU A 1 194 ? -7.412 -21.525 15.807 1.00 42.59 194 GLU A C 1
ATOM 1467 O O . GLU A 1 194 ? -7.179 -21.931 16.946 1.00 42.59 194 GLU A O 1
ATOM 1472 N N . THR A 1 195 ? -8.365 -22.091 15.054 1.00 38.25 195 THR A N 1
ATOM 1473 C CA . THR A 1 195 ? -9.040 -23.344 15.457 1.00 38.25 195 THR A CA 1
ATOM 1474 C C . THR A 1 195 ? -8.157 -24.582 15.293 1.00 38.25 195 THR A C 1
ATOM 1476 O O . THR A 1 195 ? -8.486 -25.636 15.837 1.00 38.25 195 THR A O 1
ATOM 1479 N N . ALA A 1 196 ? -6.996 -24.461 14.644 1.00 39.19 196 ALA A N 1
ATOM 1480 C CA . ALA A 1 196 ? -5.901 -25.404 14.822 1.00 39.19 196 ALA A CA 1
ATOM 1481 C C . ALA A 1 196 ? -5.133 -25.031 16.098 1.00 39.19 196 ALA A C 1
ATOM 1483 O O . ALA A 1 196 ? -4.064 -24.422 16.053 1.00 39.19 196 ALA A O 1
ATOM 1484 N N . SER A 1 197 ? -5.692 -25.372 17.260 1.00 38.28 197 SER A N 1
ATOM 1485 C CA . SER A 1 197 ? -4.958 -25.208 18.512 1.00 38.28 197 SER A CA 1
ATOM 1486 C C . SER A 1 197 ? -3.650 -26.019 18.453 1.00 38.28 197 SER A C 1
ATOM 1488 O O . SER A 1 197 ? -3.616 -27.139 17.938 1.00 38.28 197 SER A O 1
ATOM 1490 N N . ASP A 1 198 ? -2.550 -25.479 18.987 1.00 41.62 198 ASP A N 1
ATOM 1491 C CA . ASP A 1 198 ? -1.257 -26.193 19.070 1.00 41.62 198 ASP A CA 1
ATOM 1492 C C . ASP A 1 198 ? -1.402 -27.523 19.855 1.00 41.62 198 ASP A C 1
ATOM 1494 O O . ASP A 1 198 ? -0.705 -28.510 19.610 1.00 41.62 198 ASP A O 1
ATOM 1498 N N . PHE A 1 199 ? -2.418 -27.582 20.726 1.00 38.00 199 PHE A N 1
ATOM 1499 C CA . PHE A 1 199 ? -2.861 -28.770 21.451 1.00 38.00 199 PHE A CA 1
ATOM 1500 C C . PHE A 1 199 ? -3.487 -29.838 20.527 1.00 38.00 199 PHE A C 1
ATOM 1502 O O . PHE A 1 199 ? -3.146 -31.019 20.629 1.00 38.00 199 PHE A O 1
ATOM 1509 N N . ASP A 1 200 ? -4.325 -29.439 19.564 1.00 49.16 200 ASP A N 1
ATOM 1510 C CA . ASP A 1 200 ? -4.927 -30.335 18.564 1.00 49.16 200 ASP A CA 1
ATOM 1511 C C . ASP A 1 200 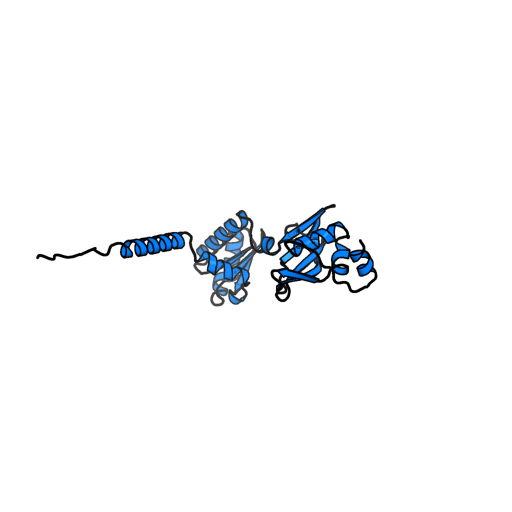? -3.903 -30.844 17.541 1.00 49.16 200 ASP A C 1
ATOM 1513 O O . ASP A 1 200 ? -4.010 -31.977 17.066 1.00 49.16 200 ASP A O 1
ATOM 1517 N N . ILE A 1 201 ? -2.860 -30.064 17.230 1.00 47.06 201 ILE A N 1
ATOM 1518 C CA . ILE A 1 201 ? -1.760 -30.512 16.359 1.00 47.06 201 ILE A CA 1
ATOM 1519 C C . ILE A 1 201 ? -0.966 -31.637 17.035 1.00 47.06 201 ILE A C 1
ATOM 1521 O O . ILE A 1 201 ? -0.581 -32.609 16.373 1.00 47.06 201 ILE A O 1
ATOM 1525 N N . GLN A 1 202 ? -0.735 -31.548 18.347 1.00 54.88 202 GLN A N 1
ATOM 1526 C CA . GLN A 1 202 ? -0.052 -32.595 19.105 1.00 54.88 202 GLN A CA 1
ATOM 1527 C C . GLN A 1 202 ? -0.933 -33.847 19.273 1.00 54.88 202 GLN A C 1
ATOM 1529 O O . GLN A 1 202 ? -0.430 -34.960 19.081 1.00 54.88 202 GLN A O 1
ATOM 1534 N N . ASP A 1 203 ? -2.244 -33.692 19.509 1.00 55.50 203 ASP A N 1
ATOM 1535 C CA . ASP A 1 203 ? -3.195 -34.816 19.539 1.00 55.50 203 ASP A CA 1
ATOM 1536 C C . ASP A 1 203 ? -3.311 -35.499 18.164 1.00 55.50 203 ASP A C 1
ATOM 1538 O O . ASP A 1 203 ? -3.181 -36.723 18.068 1.00 55.50 203 ASP A O 1
ATOM 1542 N N . MET A 1 204 ? -3.419 -34.733 17.071 1.00 50.56 204 MET A N 1
ATOM 1543 C CA . MET A 1 204 ? -3.420 -35.264 15.701 1.00 50.56 204 MET A CA 1
ATOM 1544 C C . MET A 1 204 ? -2.122 -35.998 15.359 1.00 50.56 204 MET A C 1
ATOM 1546 O O . MET A 1 204 ? -2.169 -37.064 14.737 1.00 50.56 204 MET A O 1
ATOM 1550 N N . ARG A 1 205 ? -0.958 -35.469 15.765 1.00 59.72 205 ARG A N 1
ATOM 1551 C CA . ARG A 1 205 ? 0.338 -36.150 15.595 1.00 59.72 205 ARG A CA 1
ATOM 1552 C C . ARG A 1 205 ? 0.392 -37.453 16.391 1.00 59.72 205 ARG A C 1
ATOM 1554 O O . ARG A 1 205 ? 0.898 -38.443 15.866 1.00 59.72 205 ARG A O 1
ATOM 1561 N N . SER A 1 206 ? -0.176 -37.478 17.598 1.00 61.06 206 SER A N 1
ATOM 1562 C CA . SER A 1 206 ? -0.236 -38.677 18.445 1.00 61.06 206 SER A CA 1
ATOM 1563 C C . SER A 1 206 ? -1.208 -39.745 17.916 1.00 61.06 206 SER A C 1
ATOM 1565 O O . SER A 1 206 ? -0.951 -40.946 18.014 1.00 61.06 206 SER A O 1
ATOM 1567 N N . ARG A 1 207 ? -2.307 -39.328 17.278 1.00 57.62 207 ARG A N 1
ATOM 1568 C CA . ARG A 1 207 ? -3.244 -40.227 16.591 1.00 57.62 207 ARG A CA 1
ATOM 1569 C C . ARG A 1 207 ? -2.646 -40.789 15.303 1.00 57.62 207 ARG A C 1
ATOM 1571 O O . ARG A 1 207 ? -2.785 -41.982 15.037 1.00 57.62 207 ARG A O 1
ATOM 1578 N N . LYS A 1 208 ? -1.914 -39.971 14.536 1.00 51.03 208 LYS A N 1
ATOM 1579 C CA . LYS A 1 208 ? -1.191 -40.424 13.334 1.00 51.03 208 LYS A CA 1
ATOM 1580 C C . LYS A 1 208 ? -0.029 -41.365 13.653 1.00 51.03 208 LYS A C 1
ATOM 1582 O O . LYS A 1 208 ? 0.207 -42.289 12.878 1.00 51.03 208 LYS A O 1
ATOM 1587 N N . SER A 1 209 ? 0.689 -41.165 14.760 1.00 53.12 209 SER A N 1
ATOM 1588 C CA . SER A 1 209 ? 1.771 -42.073 15.165 1.00 53.12 209 SER A CA 1
ATOM 1589 C C . SER A 1 209 ? 1.237 -43.437 15.611 1.00 53.12 209 SER A C 1
ATOM 1591 O O . SER A 1 209 ? 1.773 -44.457 15.184 1.00 53.12 209 SER A O 1
ATOM 1593 N N . ARG A 1 210 ? 0.123 -43.472 16.358 1.00 50.88 210 ARG A N 1
ATOM 1594 C CA . ARG A 1 210 ? -0.571 -44.718 16.737 1.00 50.88 210 ARG A CA 1
ATOM 1595 C C . ARG A 1 210 ? -1.097 -45.504 15.533 1.00 50.88 210 ARG A C 1
ATOM 1597 O O . ARG A 1 210 ? -0.937 -46.720 15.486 1.00 50.88 210 ARG A O 1
ATOM 1604 N N . ALA A 1 211 ? -1.631 -44.815 14.522 1.00 49.44 211 ALA A N 1
ATOM 1605 C CA . ALA A 1 211 ? -2.057 -45.446 13.270 1.00 49.44 211 ALA A CA 1
ATOM 1606 C C . ALA A 1 211 ? -0.885 -46.083 12.486 1.00 49.44 211 ALA A C 1
ATOM 1608 O O . ALA A 1 211 ? -1.067 -47.084 11.793 1.00 49.44 211 ALA A O 1
ATOM 1609 N N . TRP A 1 212 ? 0.335 -45.544 12.616 1.00 52.66 212 TRP A N 1
ATOM 1610 C CA . TRP A 1 212 ? 1.546 -46.139 12.033 1.00 52.66 212 TRP A CA 1
ATOM 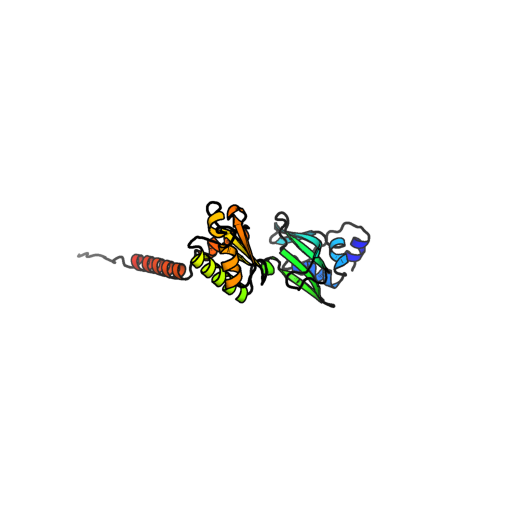1611 C C . TRP A 1 212 ? 2.095 -47.316 12.870 1.00 52.66 212 TRP A C 1
ATOM 1613 O O . TRP A 1 212 ? 2.722 -48.227 12.330 1.00 52.66 212 TRP A O 1
ATOM 1623 N N . GLU A 1 213 ? 1.845 -47.358 14.178 1.00 53.00 213 GLU A N 1
ATOM 1624 C CA . GLU A 1 213 ? 2.226 -48.506 15.014 1.00 53.00 213 GLU A CA 1
ATOM 1625 C C . GLU A 1 213 ? 1.344 -49.740 14.761 1.00 53.00 213 GLU A C 1
ATOM 1627 O O . GLU A 1 213 ? 1.867 -50.853 14.649 1.00 53.00 213 GLU A O 1
ATOM 1632 N N . GLU A 1 214 ? 0.033 -49.562 14.559 1.00 50.38 214 GLU A N 1
ATOM 1633 C CA . GLU A 1 214 ? -0.893 -50.674 14.282 1.00 50.38 214 GLU A CA 1
ATOM 1634 C C . GLU A 1 214 ? -0.586 -51.407 12.964 1.00 50.38 214 GLU A C 1
ATOM 1636 O O . GLU A 1 214 ? -0.698 -52.634 12.884 1.00 50.38 214 GLU A O 1
ATOM 1641 N N . HIS A 1 215 ? -0.097 -50.699 11.941 1.00 50.06 215 HIS A N 1
ATOM 1642 C CA . HIS A 1 215 ? 0.210 -51.299 10.638 1.00 50.06 215 HIS A CA 1
ATOM 1643 C C . HIS A 1 215 ? 1.497 -52.145 10.597 1.00 50.06 215 HIS A C 1
ATOM 1645 O O . HIS A 1 215 ? 1.715 -52.868 9.620 1.00 50.06 215 HIS A O 1
ATOM 1651 N N . ARG A 1 216 ? 2.347 -52.119 11.637 1.00 44.38 216 ARG A N 1
ATOM 1652 C CA . ARG A 1 216 ? 3.574 -52.946 11.705 1.00 44.38 216 ARG A CA 1
ATOM 1653 C C . ARG A 1 216 ? 3.428 -54.235 12.528 1.00 44.38 216 ARG A C 1
ATOM 1655 O O . ARG A 1 216 ? 4.337 -55.064 12.506 1.00 44.38 216 ARG A O 1
ATOM 1662 N N . GLY A 1 217 ? 2.283 -54.464 13.178 1.00 47.50 217 GLY A N 1
ATOM 1663 C CA . GLY A 1 217 ? 2.032 -55.615 14.064 1.00 47.50 217 GLY A CA 1
ATOM 1664 C C . GLY A 1 217 ? 1.490 -56.901 13.409 1.00 47.50 217 GLY A C 1
ATOM 1665 O O . GLY A 1 217 ? 1.001 -57.790 14.109 1.00 47.50 217 GLY A O 1
ATOM 1666 N N . GLY A 1 218 ? 1.542 -57.039 12.079 1.00 39.66 218 GLY A N 1
ATOM 1667 C CA . GLY A 1 218 ? 1.007 -58.197 11.347 1.00 39.66 218 GLY A CA 1
ATOM 1668 C C . GLY A 1 218 ? 1.956 -59.405 11.289 1.00 39.66 218 GLY A C 1
ATOM 1669 O O . GLY A 1 218 ? 2.841 -59.478 10.441 1.00 39.66 218 GLY A O 1
ATOM 1670 N N . LYS A 1 219 ? 1.738 -60.381 12.179 1.00 44.44 219 LYS A N 1
ATOM 1671 C CA . LYS A 1 219 ? 2.365 -61.721 12.285 1.00 44.44 219 LYS A CA 1
ATOM 1672 C C . LYS A 1 219 ? 2.919 -62.328 10.970 1.00 44.44 219 LYS A C 1
ATOM 1674 O O . LYS A 1 219 ? 2.156 -62.776 10.114 1.00 44.44 219 LYS A O 1
ATOM 1679 N N . ARG A 1 220 ? 4.242 -62.558 10.891 1.00 39.97 220 ARG A N 1
ATOM 1680 C CA . ARG A 1 220 ? 4.839 -63.565 9.979 1.00 39.97 220 ARG A CA 1
ATOM 1681 C C . ARG A 1 220 ? 4.521 -64.971 10.499 1.00 39.97 220 ARG A C 1
ATOM 1683 O O . ARG A 1 220 ? 5.182 -65.467 11.405 1.00 39.97 220 ARG A O 1
ATOM 1690 N N . LYS A 1 221 ? 3.536 -65.639 9.893 1.00 49.81 221 LYS A N 1
ATOM 1691 C CA . LYS A 1 221 ? 3.307 -67.088 10.026 1.00 49.81 221 LYS A CA 1
ATOM 1692 C C . LYS A 1 221 ? 3.669 -67.762 8.694 1.00 49.81 221 LYS A C 1
ATOM 1694 O O . LYS A 1 221 ? 2.903 -67.719 7.740 1.00 49.81 221 LYS A O 1
ATOM 1699 N N . LYS A 1 222 ? 4.851 -68.375 8.619 1.00 41.50 222 LYS A N 1
ATOM 1700 C CA . LYS A 1 222 ? 5.293 -69.297 7.552 1.00 41.50 222 LYS A CA 1
ATOM 1701 C C . LYS A 1 222 ? 6.038 -70.405 8.297 1.00 41.50 222 LYS A C 1
ATOM 1703 O O . LYS A 1 222 ? 6.949 -70.097 9.044 1.00 41.50 222 LYS A O 1
ATOM 1708 N N . GLY A 1 223 ? 5.703 -71.683 8.263 1.00 40.03 223 GLY A N 1
ATOM 1709 C CA . GLY A 1 223 ? 4.898 -72.474 7.349 1.00 40.03 223 GLY A CA 1
ATOM 1710 C C . GLY A 1 223 ? 5.570 -73.846 7.361 1.00 40.03 223 GLY A C 1
ATOM 1711 O O . GLY A 1 223 ? 6.630 -74.017 6.774 1.00 40.03 223 GLY A O 1
ATOM 1712 N N . LYS A 1 224 ? 5.007 -74.781 8.126 1.00 47.03 224 LYS A N 1
ATOM 1713 C CA . LYS A 1 224 ? 5.469 -76.164 8.288 1.00 47.03 224 LYS A CA 1
ATOM 1714 C C . LYS A 1 224 ? 5.360 -76.888 6.939 1.00 47.03 224 LYS A C 1
ATOM 1716 O O . LYS A 1 224 ? 4.252 -77.007 6.428 1.00 47.03 224 LYS A O 1
ATOM 1721 N N . ARG A 1 225 ? 6.454 -77.419 6.387 1.00 39.84 225 ARG A N 1
ATOM 1722 C CA . ARG A 1 225 ? 6.404 -78.498 5.382 1.00 39.84 225 ARG A CA 1
ATOM 1723 C C . ARG A 1 225 ? 7.457 -79.549 5.716 1.00 39.84 225 ARG A C 1
ATOM 1725 O O . ARG A 1 225 ? 8.648 -79.311 5.585 1.00 39.84 225 ARG A O 1
ATOM 1732 N N . ARG A 1 226 ? 6.962 -80.700 6.181 1.00 41.88 226 ARG A N 1
ATOM 1733 C CA . ARG A 1 226 ? 7.647 -81.995 6.130 1.00 41.88 226 ARG A CA 1
ATOM 1734 C C . ARG A 1 226 ? 7.607 -82.482 4.682 1.00 41.88 226 ARG A C 1
ATOM 1736 O O . ARG A 1 226 ? 6.509 -82.573 4.132 1.00 41.88 226 ARG A O 1
ATOM 1743 N N . ARG A 1 227 ? 8.753 -82.849 4.126 1.00 46.38 227 ARG A N 1
ATOM 1744 C CA . ARG A 1 227 ? 9.034 -84.198 3.624 1.00 46.38 227 ARG A CA 1
ATOM 1745 C C . ARG A 1 227 ? 10.525 -84.319 3.371 1.00 46.38 227 ARG A C 1
ATOM 1747 O O . ARG A 1 227 ? 11.079 -83.336 2.841 1.00 46.38 227 ARG A O 1
#